Protein AF-A0A2B7VAP7-F1 (afdb_monomer_lite)

pLDDT: mean 80.61, std 21.62, range [30.11, 98.75]

Secondary structure (DSSP, 8-state):
--TT-S--EE-S--HHHHTTHHHHHHHHHHTT-GGGHHHHHHHHHHHHTT-TTT-S-TT--TGGGTPPTT----HHHHHHHHHHHHHHHHHHHHHTT---HHHHHHHHHH-THHHHHHHHTT----HHHHHHHIIIIIHHHTT--S--EEE---HHHHHHHSSEEETTS--TTHHHHHTTTEE--TTS-----S-EEE---SPTT--EEEESSTT--EEEEE-S---EEES--PPPTTS-----B-

Sequence (246 aa):
MSILAASVKTKNLPQQVLRWQSMVESECAAQGVSELVPYVLGIIMVESGGNSETTPDIMQSSESQGWAMNTIKNPKDSVYYGVKHLKGAFDDAKKNGITDLSAIVQSYNFGRAYLRWLASNNKQHSLPVADQYSKTVVAPSLGNKTGAMVKYSHPIAVAYNGGYRYKNGGNFFYAEIVKQYVDFNAGGVPQPEGIGFAKSIYWEGYGINYHDRPHGNYQGNFTTAAEVLYWGAYWGEDNDVWLDLG

Foldseek 3Di:
DDLLPFQKDWDPQDPLLVVCQVLLCVLCVVVVNNSCSQLLSLQLCVQASNPLVVQQLSNQLQVVVVHPGSPDNHVSVSSNSNSVQLVVLVVLCVVLVHPDVLQSSLCSQQPSVSSVVCSVVVHHDDLVSLLVCLQPPQCVVVPNVPQAKDFAQDPQQCLPPNGIHGDRSTDSCRSVSSCVTIPPPRRDDDWDQGKDWDFDPDAQPAFAFEAPDVVHDTDDGDRDGDRAIARGFDQDPPNDGHGYRD

Organism: NCBI:txid155322

InterPro domains:
  IPR023346 Lysozyme-like domain superfamily [SSF53955] (19-139)
  IPR047194 CwlT-like, lysozyme domain [PF13702] (15-181)
  IPR047194 CwlT-like, lysozyme domain [cd16891] (20-183)

Structure (mmCIF, N/CA/C/O backbone):
data_AF-A0A2B7VAP7-F1
#
_entry.id   AF-A0A2B7VAP7-F1
#
loop_
_atom_site.group_PDB
_atom_site.id
_atom_site.type_symbol
_atom_site.label_atom_id
_atom_site.label_alt_id
_atom_site.label_comp_id
_atom_site.label_asym_id
_atom_site.label_entity_id
_atom_site.label_seq_id
_atom_site.pdbx_PDB_ins_code
_atom_site.Cartn_x
_atom_site.Cartn_y
_atom_site.Cartn_z
_atom_site.occupancy
_atom_site.B_iso_or_equiv
_atom_site.auth_seq_id
_atom_site.auth_comp_id
_atom_site.auth_asym_id
_atom_site.auth_atom_id
_atom_site.pdbx_PDB_model_num
ATOM 1 N N . MET A 1 1 ? -16.446 -16.769 15.297 1.00 30.11 1 MET A N 1
ATOM 2 C CA . MET A 1 1 ? -15.659 -15.714 15.970 1.00 30.11 1 MET A CA 1
ATOM 3 C C . MET A 1 1 ? -14.603 -15.243 14.987 1.00 30.11 1 MET A C 1
ATOM 5 O O . MET A 1 1 ? -13.898 -16.084 14.449 1.00 30.11 1 MET A O 1
ATOM 9 N N . SER A 1 2 ? -14.595 -13.953 14.644 1.00 35.06 2 SER A N 1
ATOM 10 C CA . SER A 1 2 ? -13.679 -13.395 13.641 1.00 35.06 2 SER A CA 1
ATOM 11 C C . SER A 1 2 ? -12.291 -13.242 14.265 1.00 35.06 2 SER A C 1
ATOM 13 O O . SER A 1 2 ? -12.152 -12.534 15.258 1.00 35.06 2 SER A O 1
ATOM 15 N N . ILE A 1 3 ? -11.284 -13.913 13.705 1.00 40.97 3 ILE A N 1
ATOM 16 C CA . ILE A 1 3 ? -9.893 -13.944 14.205 1.00 40.97 3 ILE A CA 1
ATOM 17 C C . ILE A 1 3 ? -9.213 -12.558 14.088 1.00 40.97 3 ILE A C 1
ATOM 19 O O . ILE A 1 3 ? -8.162 -12.321 14.663 1.00 40.97 3 ILE A O 1
ATOM 23 N N . LEU A 1 4 ? -9.853 -11.595 13.420 1.00 43.94 4 LEU A N 1
ATOM 24 C CA . LEU A 1 4 ? -9.340 -10.238 13.194 1.00 43.94 4 LEU A CA 1
ATOM 25 C C . LEU A 1 4 ? -9.669 -9.238 14.323 1.00 43.94 4 LEU A C 1
ATOM 27 O O . LEU A 1 4 ? -9.411 -8.050 14.179 1.00 43.94 4 LEU A O 1
ATOM 31 N N . ALA A 1 5 ? -10.270 -9.689 15.430 1.00 39.69 5 ALA A N 1
ATOM 32 C CA . ALA A 1 5 ? -10.777 -8.822 16.501 1.00 39.69 5 ALA A CA 1
ATOM 33 C C . ALA A 1 5 ? -9.756 -8.481 17.599 1.00 39.69 5 ALA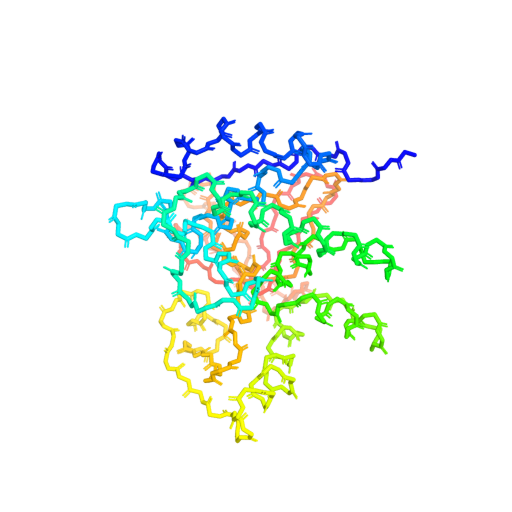 A C 1
ATOM 35 O O . ALA A 1 5 ? -10.130 -7.985 18.661 1.00 39.69 5 ALA A O 1
ATOM 36 N N . ALA A 1 6 ? -8.475 -8.754 17.391 1.00 44.00 6 ALA A N 1
ATOM 37 C CA . ALA A 1 6 ? -7.476 -8.172 18.262 1.00 44.00 6 ALA A CA 1
ATOM 38 C C . ALA A 1 6 ? -7.240 -6.715 17.835 1.00 44.00 6 ALA A C 1
ATOM 40 O O . ALA A 1 6 ? -7.227 -6.378 16.653 1.00 44.00 6 ALA A O 1
ATOM 41 N N . SER A 1 7 ? -7.098 -5.832 18.820 1.00 51.28 7 SER A N 1
ATOM 42 C CA . SER A 1 7 ? -7.019 -4.389 18.600 1.00 51.28 7 SER A CA 1
ATOM 43 C C . SER A 1 7 ? -5.674 -4.015 17.973 1.00 51.28 7 SER A C 1
ATOM 45 O O . SER A 1 7 ? -4.710 -3.739 18.683 1.00 51.28 7 SER A O 1
ATOM 47 N N . VAL A 1 8 ? -5.625 -3.991 16.643 1.00 60.62 8 VAL A N 1
ATOM 48 C CA . VAL A 1 8 ? -4.577 -3.333 15.853 1.00 60.62 8 VAL A CA 1
ATOM 49 C C . VAL A 1 8 ? -4.470 -1.889 16.345 1.00 60.62 8 VAL A C 1
ATOM 51 O O . VAL A 1 8 ? -5.484 -1.206 16.509 1.00 60.62 8 VAL A O 1
ATOM 54 N N . LYS A 1 9 ? -3.253 -1.423 16.630 1.00 77.38 9 LYS A N 1
ATOM 55 C CA . LYS A 1 9 ? -3.000 -0.062 17.126 1.00 77.38 9 LYS A CA 1
ATOM 56 C C . LYS A 1 9 ? -1.999 0.653 16.238 1.00 77.38 9 LYS A C 1
ATOM 58 O O . LYS A 1 9 ? -1.117 0.043 15.640 1.00 77.38 9 LYS A O 1
ATOM 63 N N . THR A 1 10 ? -2.129 1.969 16.168 1.00 81.00 10 THR A N 1
ATOM 64 C CA . THR A 1 10 ? -1.119 2.828 15.552 1.00 81.00 10 THR A CA 1
ATOM 65 C C . THR A 1 10 ? 0.066 3.031 16.498 1.00 81.00 10 THR A C 1
ATOM 67 O O . THR A 1 10 ? -0.111 3.062 17.715 1.00 81.00 10 THR A O 1
ATOM 70 N N . LYS A 1 11 ? 1.258 3.253 15.946 1.00 85.06 11 LYS A N 1
ATOM 71 C CA . LYS A 1 11 ? 2.485 3.634 16.662 1.00 85.06 11 LYS A CA 1
ATOM 72 C C . LYS A 1 11 ? 3.204 4.746 15.896 1.00 85.06 11 LYS A C 1
ATOM 74 O O . LYS A 1 11 ? 3.079 4.827 14.682 1.00 85.06 11 LYS A O 1
ATOM 79 N N . ASN A 1 12 ? 3.955 5.599 16.590 1.00 83.44 12 ASN A N 1
ATOM 80 C CA . ASN A 1 12 ? 4.859 6.590 15.978 1.00 83.44 12 ASN A CA 1
ATOM 81 C C . ASN A 1 12 ? 4.229 7.536 14.926 1.00 83.44 12 ASN A C 1
ATOM 83 O O . ASN A 1 12 ? 4.946 8.079 14.086 1.00 83.44 12 ASN A O 1
ATOM 87 N N . LEU A 1 13 ? 2.907 7.746 14.945 1.00 84.44 13 LEU A N 1
ATOM 88 C CA . LEU A 1 13 ? 2.243 8.680 14.035 1.00 84.44 13 LEU A CA 1
ATOM 89 C C . LEU A 1 13 ? 2.416 10.127 14.522 1.00 84.44 13 LEU A C 1
ATOM 91 O O . LEU A 1 13 ? 2.150 10.406 15.693 1.00 84.44 13 LEU A O 1
ATOM 95 N N . PRO A 1 14 ? 2.814 11.069 13.648 1.00 84.12 14 PRO A N 1
ATOM 96 C CA . PRO A 1 14 ? 2.923 12.473 14.020 1.00 84.12 14 PRO A CA 1
ATOM 97 C C . PRO A 1 14 ? 1.538 13.122 14.154 1.00 84.12 14 PRO A C 1
ATOM 99 O O . PRO A 1 14 ? 0.563 12.697 13.529 1.00 84.12 14 PRO A O 1
ATOM 102 N N . GLN A 1 15 ? 1.460 14.233 14.895 1.00 89.19 15 GLN A N 1
ATOM 103 C CA . GLN A 1 15 ? 0.205 14.974 15.096 1.00 89.19 15 GLN A CA 1
ATOM 104 C C . GLN A 1 15 ? -0.445 15.433 13.778 1.00 89.19 15 GLN A C 1
ATOM 106 O O . GLN A 1 15 ? -1.668 15.523 13.675 1.00 89.19 15 GLN A O 1
ATOM 111 N N . GLN A 1 16 ? 0.372 15.674 12.748 1.00 90.25 16 GLN A N 1
ATOM 112 C CA . GLN A 1 16 ? -0.083 16.026 11.402 1.00 90.25 16 GLN A CA 1
ATOM 113 C C . GLN A 1 16 ? -0.939 14.930 10.742 1.00 90.25 16 GLN A C 1
ATOM 115 O O . GLN A 1 16 ? -1.806 15.251 9.927 1.00 90.25 16 GLN A O 1
ATOM 120 N N . VAL A 1 17 ? -0.746 13.666 11.133 1.00 94.12 17 VAL A N 1
ATOM 121 C CA . VAL A 1 17 ? -1.604 12.540 10.745 1.00 94.12 17 VAL A CA 1
ATOM 122 C C . VAL A 1 17 ? -2.730 12.343 11.756 1.00 94.12 17 VAL A C 1
ATOM 124 O O . VAL A 1 17 ? -3.885 12.223 11.357 1.00 94.12 17 VAL A O 1
ATOM 127 N N . LEU A 1 18 ? -2.427 12.370 13.061 1.00 91.31 18 LEU A N 1
ATOM 128 C CA . LEU A 1 18 ? -3.420 12.107 14.115 1.00 91.31 18 LEU A CA 1
ATOM 129 C C . LEU A 1 18 ? -4.592 13.099 14.111 1.00 91.31 18 LEU A C 1
ATOM 131 O O . LEU A 1 18 ? -5.698 12.734 14.499 1.00 91.31 18 LEU A O 1
ATOM 135 N N . ARG A 1 19 ? -4.412 14.323 13.594 1.00 93.25 19 ARG A N 1
ATOM 136 C CA . ARG A 1 19 ? -5.524 15.275 13.397 1.00 93.25 19 ARG A CA 1
ATOM 137 C C . ARG A 1 19 ? -6.650 14.744 12.496 1.00 93.25 19 ARG A C 1
ATOM 139 O O . ARG A 1 19 ? -7.759 15.263 12.558 1.00 93.25 19 ARG A O 1
ATOM 146 N N . TRP A 1 20 ? -6.380 13.733 11.666 1.00 94.88 20 TRP A N 1
ATOM 147 C CA . TRP A 1 20 ? -7.372 13.092 10.799 1.00 94.88 20 TRP A CA 1
ATOM 148 C C . TRP A 1 20 ? -8.115 11.936 11.478 1.00 94.88 20 TRP A C 1
ATOM 150 O O . TRP A 1 20 ? -9.080 11.437 10.907 1.00 94.88 20 TRP A O 1
ATOM 160 N N . GLN A 1 21 ? -7.713 11.520 12.684 1.00 92.31 21 GLN A N 1
ATOM 161 C CA . GLN A 1 21 ? -8.232 10.319 13.344 1.00 92.31 21 GLN A CA 1
ATOM 162 C C . GLN A 1 21 ? -9.758 10.310 13.465 1.00 92.31 21 GLN A C 1
ATOM 164 O O . GLN A 1 21 ? -10.378 9.368 12.989 1.00 92.31 21 GLN A O 1
ATOM 169 N N . SER A 1 22 ? -10.383 11.366 13.992 1.00 91.12 22 SER A N 1
ATOM 170 C CA . SER A 1 22 ? -11.848 11.399 14.133 1.00 91.12 22 SER A CA 1
ATOM 171 C C . SER A 1 22 ? -12.584 11.326 12.790 1.00 91.12 22 SER A C 1
ATOM 173 O O . SER A 1 22 ? -13.655 10.732 12.696 1.00 91.12 22 SER A O 1
ATOM 175 N N . MET A 1 23 ? -12.010 11.907 11.729 1.00 95.62 23 MET A N 1
ATOM 176 C CA . MET A 1 23 ? -12.577 11.818 10.379 1.00 95.62 23 MET A CA 1
ATOM 177 C C . MET A 1 23 ? -12.471 10.392 9.835 1.00 95.62 23 MET A C 1
ATOM 179 O O . MET A 1 23 ? -13.438 9.878 9.282 1.00 95.62 23 MET A O 1
ATOM 183 N N . VAL A 1 24 ? -11.317 9.752 10.026 1.00 97.38 24 VAL A N 1
ATOM 184 C CA . VAL A 1 24 ? -11.077 8.362 9.626 1.00 97.38 24 VAL A CA 1
ATOM 185 C C . VAL A 1 24 ? -11.982 7.405 10.398 1.00 97.38 24 VAL A C 1
ATOM 187 O O . VAL A 1 24 ? -12.608 6.549 9.786 1.00 97.38 24 VAL A O 1
ATOM 190 N N . GLU A 1 25 ? -12.108 7.562 11.715 1.00 92.50 25 GLU A N 1
ATOM 191 C CA . GLU A 1 25 ? -13.018 6.769 12.551 1.00 92.50 25 GLU A CA 1
ATOM 192 C C . GLU A 1 25 ? -14.463 6.894 12.066 1.00 92.50 25 GLU A C 1
ATOM 194 O O . GLU A 1 25 ? -15.139 5.883 11.872 1.00 92.50 25 GLU A O 1
ATOM 199 N N . SER A 1 26 ? -14.918 8.124 11.808 1.00 90.94 26 SER A N 1
ATOM 200 C CA . SER A 1 26 ? -16.269 8.369 11.309 1.00 90.94 26 SER A CA 1
ATOM 201 C C . SER A 1 26 ? -16.501 7.755 9.928 1.00 90.94 26 SER A C 1
ATOM 203 O O . SER A 1 26 ? -17.573 7.198 9.695 1.00 90.94 26 SER A O 1
ATOM 205 N N . GLU A 1 27 ? -15.538 7.859 9.011 1.00 97.56 27 GLU A N 1
ATOM 206 C CA . GLU A 1 27 ? -15.673 7.329 7.652 1.00 97.56 27 GLU A CA 1
ATOM 207 C C . GLU A 1 27 ? -15.593 5.796 7.628 1.00 97.56 27 GLU A C 1
ATOM 209 O O . GLU A 1 27 ? -16.435 5.139 7.018 1.00 97.56 27 GLU A O 1
ATOM 214 N N . CYS A 1 28 ? -14.642 5.199 8.352 1.00 91.56 28 CYS A N 1
ATOM 215 C CA . CYS A 1 28 ? -14.549 3.748 8.496 1.00 91.56 28 CYS A CA 1
ATOM 216 C C . CYS A 1 28 ? -15.822 3.166 9.122 1.00 91.56 28 CYS A C 1
ATOM 218 O O . CYS A 1 28 ? -16.326 2.154 8.636 1.00 91.56 28 CYS A O 1
ATOM 220 N N . ALA A 1 29 ? -16.386 3.819 10.144 1.00 90.81 29 ALA A N 1
ATOM 221 C CA . ALA A 1 29 ? -17.660 3.410 10.728 1.00 90.81 29 ALA A CA 1
ATOM 222 C C . ALA A 1 29 ? -18.816 3.523 9.720 1.00 90.81 29 ALA A C 1
ATOM 224 O O . ALA A 1 29 ? -19.608 2.589 9.593 1.00 90.81 29 ALA A O 1
ATOM 225 N N . ALA A 1 30 ? -18.887 4.619 8.956 1.00 91.25 30 ALA A N 1
ATOM 226 C CA . ALA A 1 30 ? -19.910 4.817 7.926 1.00 91.25 30 ALA A CA 1
ATOM 227 C C . ALA A 1 30 ? -19.841 3.763 6.806 1.00 91.25 30 ALA A C 1
ATOM 229 O O . ALA A 1 30 ? -20.875 3.351 6.281 1.00 91.25 30 ALA A O 1
ATOM 230 N N . GLN A 1 31 ? -18.639 3.288 6.468 1.00 94.50 31 GLN A N 1
ATOM 231 C CA . GLN A 1 31 ? -18.428 2.228 5.477 1.00 94.50 31 GLN A CA 1
ATOM 232 C C . GLN A 1 31 ? -18.438 0.805 6.068 1.00 94.50 31 GLN A C 1
ATOM 234 O O . GLN A 1 31 ? -18.269 -0.164 5.321 1.00 94.50 31 GLN A O 1
ATOM 239 N N . GLY A 1 32 ? -18.667 0.662 7.380 1.00 85.81 32 GLY A N 1
ATOM 240 C CA . GLY A 1 32 ? -18.785 -0.626 8.068 1.00 85.81 32 GLY A CA 1
ATOM 241 C C . GLY A 1 32 ? -17.466 -1.387 8.226 1.00 85.81 32 GLY A C 1
ATOM 242 O O . GLY A 1 32 ? -17.478 -2.613 8.190 1.00 85.81 32 GLY A O 1
ATOM 243 N N . VAL A 1 33 ? -16.348 -0.667 8.348 1.00 85.88 33 VAL A N 1
ATOM 244 C CA . VAL A 1 33 ? -14.977 -1.202 8.424 1.00 85.88 33 VAL A CA 1
ATOM 245 C C . VAL A 1 33 ? -14.153 -0.517 9.522 1.00 85.88 33 VAL A C 1
ATOM 247 O O . VAL A 1 33 ? -13.000 -0.137 9.315 1.00 85.88 33 VAL A O 1
ATOM 250 N N . SER A 1 34 ? -14.743 -0.301 10.700 1.00 85.31 34 SER A N 1
ATOM 251 C CA . SER A 1 34 ? -14.088 0.367 11.839 1.00 85.31 34 SER A CA 1
ATOM 252 C C . SER A 1 34 ? -12.752 -0.273 12.238 1.00 85.31 34 SER A C 1
ATOM 254 O O . SER A 1 34 ? -11.851 0.415 12.711 1.00 85.31 34 SER A O 1
ATOM 256 N N . GLU A 1 35 ? -12.584 -1.573 12.004 1.00 81.56 35 GLU A N 1
ATOM 257 C CA . GLU A 1 35 ? -11.331 -2.302 12.205 1.00 81.56 35 GLU A CA 1
ATOM 258 C C . GLU A 1 35 ? -10.176 -1.804 11.318 1.00 81.56 35 GLU A C 1
ATOM 260 O O . GLU A 1 35 ? -9.011 -2.038 11.636 1.00 81.56 35 GLU A O 1
ATOM 265 N N . LEU A 1 36 ? -10.469 -1.088 10.224 1.00 87.31 36 LEU A N 1
ATOM 266 C CA . LEU A 1 36 ? -9.458 -0.601 9.286 1.00 87.31 36 LEU A CA 1
ATOM 267 C C . LEU A 1 36 ? -8.830 0.743 9.681 1.00 87.31 36 LEU A C 1
ATOM 269 O O . LEU A 1 36 ? -7.850 1.153 9.057 1.00 87.31 36 LEU A O 1
ATOM 273 N N . VAL A 1 37 ? -9.341 1.419 10.718 1.00 91.12 37 VAL A N 1
ATOM 274 C CA . VAL A 1 37 ? -8.874 2.751 11.157 1.00 91.12 37 VAL A CA 1
ATOM 275 C C . VAL A 1 37 ? -7.346 2.844 11.309 1.00 91.12 37 VAL A C 1
ATOM 277 O O . VAL A 1 37 ? -6.764 3.769 10.734 1.00 91.12 37 VAL A O 1
ATOM 280 N N . PRO A 1 38 ? -6.652 1.911 11.996 1.00 91.81 38 PRO A N 1
ATOM 281 C CA . PRO A 1 38 ? -5.202 2.008 12.153 1.00 91.81 38 PRO A CA 1
ATOM 282 C C . PRO A 1 38 ? -4.458 1.960 10.814 1.00 91.81 38 PRO A C 1
ATOM 284 O O . PRO A 1 38 ? -3.524 2.730 10.599 1.00 91.81 38 PRO A O 1
ATOM 287 N N . TYR A 1 39 ? -4.901 1.105 9.888 1.00 94.38 39 TYR A N 1
ATOM 288 C CA . TYR A 1 39 ? -4.301 0.973 8.560 1.00 94.38 39 TYR A CA 1
ATOM 289 C C . TYR A 1 39 ? -4.521 2.215 7.710 1.00 94.38 39 TYR A 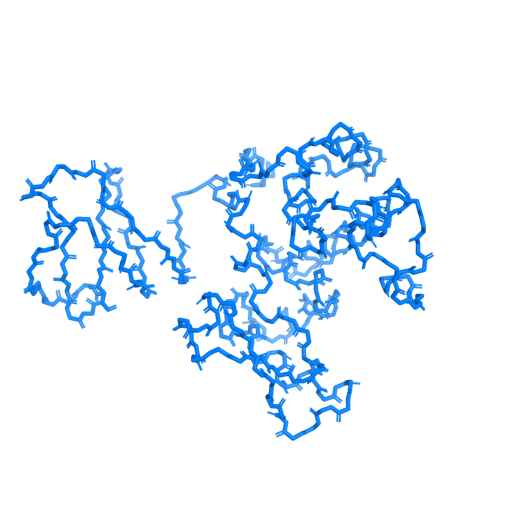C 1
ATOM 291 O O . TYR A 1 39 ? -3.598 2.652 7.034 1.00 94.38 39 TYR A O 1
ATOM 299 N N . VAL A 1 40 ? -5.710 2.816 7.778 1.00 97.00 40 VAL A N 1
ATOM 300 C CA . VAL A 1 40 ? -6.012 4.063 7.067 1.00 97.00 40 VAL A CA 1
ATOM 301 C C . VAL A 1 40 ? -5.097 5.191 7.543 1.00 97.00 40 VAL A C 1
ATOM 303 O O . VAL A 1 40 ? -4.537 5.907 6.717 1.00 97.00 40 VAL A O 1
ATOM 306 N N . LEU A 1 41 ? -4.864 5.315 8.852 1.00 97.06 41 LEU A N 1
ATOM 307 C CA . LEU A 1 41 ? -3.923 6.301 9.393 1.00 97.06 41 LEU A CA 1
ATOM 308 C C . LEU A 1 41 ? -2.471 6.020 8.979 1.00 97.06 41 LEU A C 1
ATOM 310 O O . LEU A 1 41 ? -1.749 6.947 8.607 1.00 97.06 41 LEU A O 1
ATOM 314 N N . GLY A 1 42 ? -2.050 4.752 8.985 1.00 96.75 42 GLY A N 1
ATOM 315 C CA . GLY A 1 42 ? -0.743 4.345 8.463 1.00 96.75 42 GLY A CA 1
ATOM 316 C C . GLY A 1 42 ? -0.572 4.672 6.976 1.00 96.75 42 GLY A C 1
ATOM 317 O O . GLY A 1 42 ? 0.468 5.183 6.573 1.00 96.75 42 GLY A O 1
ATOM 318 N N . ILE A 1 43 ? -1.611 4.456 6.168 1.00 98.38 43 ILE A N 1
ATOM 319 C CA . ILE A 1 43 ? -1.637 4.806 4.742 1.00 98.38 43 ILE A CA 1
ATOM 320 C C . ILE A 1 43 ? -1.548 6.324 4.554 1.00 98.38 43 ILE A C 1
ATOM 322 O O . ILE A 1 43 ? -0.707 6.776 3.788 1.00 98.38 43 ILE A O 1
ATOM 326 N N . ILE A 1 44 ? -2.314 7.133 5.299 1.00 98.50 44 ILE A N 1
ATOM 327 C CA . ILE A 1 44 ? -2.208 8.607 5.249 1.00 98.50 44 ILE A CA 1
ATOM 328 C C . ILE A 1 44 ? -0.768 9.06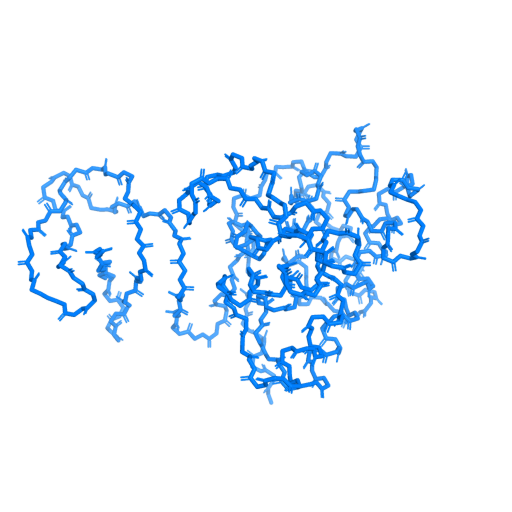7 5.524 1.00 98.50 44 ILE A C 1
ATOM 330 O O . ILE A 1 44 ? -0.257 9.960 4.840 1.00 98.50 44 ILE A O 1
ATOM 334 N N . MET A 1 45 ? -0.105 8.456 6.513 1.00 97.56 45 MET A N 1
ATOM 335 C CA . MET A 1 45 ? 1.291 8.759 6.827 1.00 97.56 45 MET A CA 1
ATOM 336 C C . MET A 1 45 ? 2.217 8.470 5.640 1.00 97.56 45 MET A C 1
ATOM 338 O O . MET A 1 45 ? 3.045 9.311 5.297 1.00 97.56 45 MET A O 1
ATOM 342 N N . VAL A 1 46 ? 2.066 7.310 4.999 1.00 97.44 46 VAL A N 1
ATOM 343 C CA . VAL A 1 46 ? 2.933 6.885 3.890 1.00 97.44 46 VAL A CA 1
ATOM 344 C C . VAL A 1 46 ? 2.649 7.642 2.590 1.00 97.44 46 VAL A C 1
ATOM 346 O O . VAL A 1 46 ? 3.587 7.935 1.853 1.00 97.44 46 VAL A O 1
ATOM 349 N N . GLU A 1 47 ? 1.392 7.990 2.312 1.00 97.88 47 GLU A N 1
ATOM 350 C CA . GLU A 1 47 ? 0.997 8.650 1.061 1.00 97.88 47 GLU A CA 1
ATOM 351 C C . GLU A 1 47 ? 1.323 10.147 1.043 1.00 97.88 47 GLU A C 1
ATOM 353 O O . GLU A 1 47 ? 1.757 10.681 0.024 1.00 97.88 47 GLU A O 1
ATOM 358 N N . SER A 1 48 ? 1.119 10.849 2.162 1.00 97.56 48 SER A N 1
ATOM 359 C CA . SER A 1 48 ? 1.256 12.315 2.196 1.00 97.56 48 SER A CA 1
ATOM 360 C C . SER A 1 48 ? 1.814 12.882 3.502 1.00 97.56 48 SER A C 1
ATOM 362 O O . SER A 1 48 ? 1.935 14.102 3.643 1.00 97.56 48 SER A O 1
ATOM 364 N N . GLY A 1 49 ? 2.078 12.038 4.504 1.00 96.75 49 GLY A N 1
ATOM 365 C CA . GLY A 1 49 ? 2.329 12.491 5.874 1.00 96.75 49 GLY A CA 1
ATOM 366 C C . GLY A 1 49 ? 1.128 13.208 6.508 1.00 96.75 49 GLY A C 1
ATOM 367 O O . GLY A 1 49 ? 1.286 13.923 7.496 1.00 96.75 49 GLY A O 1
ATOM 368 N N . GLY A 1 50 ? -0.070 13.089 5.921 1.00 96.69 50 GLY A N 1
ATOM 369 C CA . GLY A 1 50 ? -1.258 13.848 6.318 1.00 96.69 50 GLY A CA 1
ATOM 370 C C . GLY A 1 50 ? -1.188 15.347 6.001 1.00 96.69 50 GLY A C 1
ATOM 371 O O . GLY A 1 50 ? -1.974 16.126 6.562 1.00 96.69 50 GLY A O 1
ATOM 372 N N . ASN A 1 51 ? -0.263 15.778 5.135 1.00 95.94 51 ASN A N 1
ATOM 373 C CA . ASN A 1 51 ? -0.067 17.184 4.800 1.00 95.94 51 ASN A CA 1
ATOM 374 C C . ASN A 1 51 ? -1.048 17.669 3.720 1.00 95.94 51 ASN A C 1
ATOM 376 O O . ASN A 1 51 ? -0.708 17.786 2.547 1.00 95.94 51 ASN A O 1
ATOM 380 N N . SER A 1 52 ? -2.264 18.018 4.139 1.00 95.00 52 SER A N 1
ATOM 381 C CA . SER A 1 52 ? -3.300 18.556 3.249 1.00 95.00 52 SER A CA 1
ATOM 382 C C . SER A 1 52 ? -2.984 19.921 2.633 1.00 95.00 52 SER A C 1
ATOM 384 O O . SER A 1 52 ? -3.679 20.321 1.707 1.00 95.00 52 SER A O 1
ATOM 386 N N . GLU A 1 53 ? -2.001 20.663 3.153 1.00 94.25 53 GLU A N 1
ATOM 387 C CA . GLU A 1 53 ? -1.636 21.982 2.616 1.00 94.25 53 GLU A CA 1
ATOM 388 C C . GLU A 1 53 ? -0.863 21.842 1.305 1.00 94.25 53 GLU A C 1
ATOM 390 O O . GLU A 1 53 ? -1.067 22.617 0.374 1.00 94.25 53 GLU A O 1
ATOM 395 N N . THR A 1 54 ? -0.009 20.821 1.212 1.00 94.81 54 THR A N 1
ATOM 396 C CA . THR A 1 54 ? 0.737 20.505 -0.011 1.00 94.81 54 THR A CA 1
ATOM 397 C C . THR A 1 54 ? 0.028 19.450 -0.854 1.00 94.81 54 THR A C 1
ATOM 399 O O . THR A 1 54 ? 0.058 19.520 -2.081 1.00 94.81 54 THR A O 1
ATOM 402 N N . THR A 1 55 ? -0.634 18.489 -0.205 1.00 95.81 55 THR A N 1
ATOM 403 C CA . THR A 1 55 ? -1.266 17.328 -0.840 1.00 95.81 55 THR A CA 1
ATOM 404 C C . THR A 1 55 ? -2.670 17.112 -0.264 1.00 95.81 55 THR A C 1
ATOM 406 O O . THR A 1 55 ? -2.850 16.297 0.641 1.00 95.81 55 THR A O 1
ATOM 409 N N . PRO A 1 56 ? -3.696 17.835 -0.760 1.00 96.94 56 PRO A N 1
ATOM 410 C CA . PRO A 1 56 ? -5.070 17.685 -0.273 1.00 96.94 56 PRO A CA 1
ATOM 411 C C . PRO A 1 56 ? -5.643 16.272 -0.450 1.00 96.94 56 PRO A C 1
ATOM 413 O O . PRO A 1 56 ? -6.483 15.848 0.342 1.00 96.94 56 PRO A O 1
ATOM 416 N N . ASP A 1 57 ? -5.176 15.531 -1.459 1.00 98.38 57 ASP A N 1
ATOM 417 C CA . ASP A 1 57 ? -5.428 14.095 -1.598 1.00 98.38 57 ASP A CA 1
ATOM 418 C C . ASP A 1 57 ? -4.524 13.307 -0.631 1.00 98.38 57 ASP A C 1
ATOM 420 O O . ASP A 1 57 ? -3.563 12.652 -1.036 1.00 98.38 57 ASP A O 1
ATOM 424 N N . ILE A 1 58 ? -4.810 13.423 0.668 1.00 98.50 58 ILE A N 1
ATOM 425 C CA . ILE A 1 58 ? -3.970 12.913 1.763 1.00 98.50 58 ILE A CA 1
ATOM 426 C C . ILE A 1 58 ? -3.771 11.386 1.757 1.00 98.50 58 ILE A C 1
ATOM 428 O O . ILE A 1 58 ? -2.815 10.898 2.356 1.00 98.50 58 ILE A O 1
ATOM 432 N N . MET A 1 59 ? -4.648 10.637 1.087 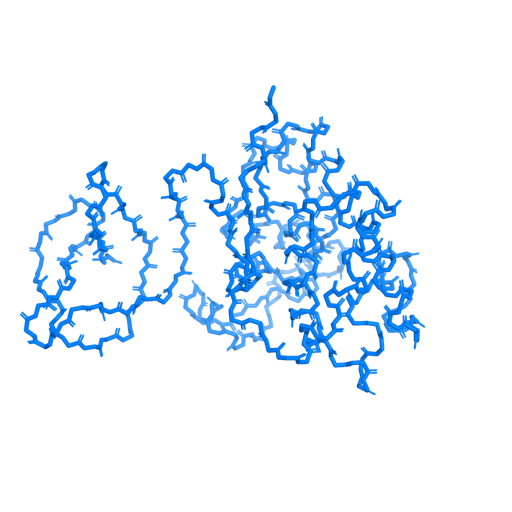1.00 98.56 59 MET A N 1
ATOM 433 C CA . MET A 1 59 ? -4.541 9.188 0.876 1.00 98.56 59 MET A CA 1
ATOM 434 C C . MET A 1 59 ? -4.123 8.803 -0.554 1.00 98.56 59 MET A C 1
ATOM 436 O O . MET A 1 59 ? -4.196 7.621 -0.893 1.00 98.56 59 MET A O 1
ATOM 440 N N . GLN A 1 60 ? -3.766 9.775 -1.408 1.00 98.19 60 GLN A N 1
ATOM 441 C CA . GLN A 1 60 ? -3.475 9.577 -2.842 1.00 98.19 60 GLN A CA 1
ATOM 442 C C . GLN A 1 60 ? -4.505 8.679 -3.549 1.00 98.19 60 GLN A C 1
ATOM 444 O O . GLN A 1 60 ? -4.201 7.807 -4.359 1.00 98.19 60 GLN A O 1
ATOM 449 N N . SER A 1 61 ? -5.775 8.888 -3.218 1.00 97.94 61 SER A N 1
ATOM 450 C CA . SER A 1 61 ? -6.870 8.002 -3.608 1.00 97.94 61 SER A CA 1
ATOM 451 C C . SER A 1 61 ? -7.437 8.309 -4.999 1.00 97.94 61 SER A C 1
ATOM 453 O O . SER A 1 61 ? -8.244 7.527 -5.504 1.00 97.94 61 SER A O 1
ATOM 455 N N . SER A 1 62 ? -7.010 9.392 -5.662 1.00 98.12 62 SER A N 1
ATOM 456 C CA . SER A 1 62 ? -7.503 9.770 -6.999 1.00 98.12 62 SER A CA 1
ATOM 457 C C . SER A 1 62 ? -7.321 8.654 -8.038 1.00 98.12 62 SER A C 1
ATOM 459 O O . SER A 1 62 ? -8.260 8.309 -8.758 1.00 98.12 62 SER A O 1
ATOM 461 N N . GLU A 1 63 ? -6.138 8.037 -8.086 1.00 95.50 63 GLU A N 1
ATOM 462 C CA . GLU A 1 63 ? -5.817 6.992 -9.071 1.00 95.50 63 GLU A CA 1
ATOM 463 C C . GLU A 1 63 ? -6.661 5.727 -8.862 1.00 95.50 63 GLU A C 1
ATOM 465 O O . GLU A 1 63 ? -7.010 5.043 -9.825 1.00 95.50 63 GLU A O 1
ATOM 470 N N . SER A 1 64 ? -7.106 5.466 -7.626 1.00 94.94 64 SER A N 1
ATOM 471 C CA . SER A 1 64 ? -8.019 4.355 -7.324 1.00 94.94 64 SER A CA 1
ATOM 472 C C . SER A 1 64 ? -9.392 4.493 -7.997 1.00 94.94 64 SER A C 1
ATOM 474 O O . SER A 1 64 ? -10.100 3.497 -8.157 1.00 94.94 64 SER A O 1
ATOM 476 N N . GLN A 1 65 ? -9.766 5.714 -8.398 1.00 96.00 65 GLN A N 1
ATOM 477 C CA . GLN A 1 65 ? -10.989 6.018 -9.147 1.00 96.00 65 GLN A CA 1
ATOM 478 C C . GLN A 1 65 ? -10.740 6.124 -10.662 1.00 96.00 65 GLN A C 1
ATOM 480 O O . GLN A 1 65 ? -11.657 6.442 -11.418 1.00 96.00 65 GLN A O 1
ATOM 485 N N . GLY A 1 66 ? -9.510 5.868 -11.120 1.00 94.00 66 GLY A N 1
ATOM 486 C CA . GLY A 1 66 ? -9.098 6.074 -12.509 1.00 94.00 66 GLY A CA 1
ATOM 487 C C . GLY A 1 66 ? -8.890 7.546 -12.872 1.00 94.00 66 GLY A C 1
ATOM 488 O O . GLY A 1 66 ? -8.859 7.886 -14.054 1.00 94.00 66 GLY A O 1
ATOM 489 N N . TRP A 1 67 ? -8.777 8.432 -11.880 1.00 97.38 67 TRP A N 1
ATOM 490 C CA . TRP A 1 67 ? -8.489 9.846 -12.107 1.00 97.38 67 TRP A CA 1
ATOM 491 C C . TRP A 1 67 ? -6.988 10.107 -12.122 1.00 97.38 67 TRP A C 1
ATOM 493 O O . TRP A 1 67 ? -6.194 9.312 -11.622 1.00 97.38 67 TRP A O 1
ATOM 503 N N . ALA A 1 68 ? -6.597 11.256 -12.671 1.00 96.88 68 ALA A N 1
ATOM 504 C CA . ALA A 1 68 ? -5.215 11.701 -12.592 1.00 96.88 68 ALA A CA 1
ATOM 505 C C . ALA A 1 68 ? -4.795 11.900 -11.124 1.00 96.88 68 ALA A C 1
ATOM 507 O O . ALA A 1 68 ? -5.604 12.291 -10.276 1.00 96.88 68 ALA A O 1
ATOM 508 N N . MET A 1 69 ? -3.517 11.669 -10.836 1.00 95.12 69 MET A N 1
ATOM 509 C CA . MET A 1 69 ? -2.925 11.912 -9.520 1.00 95.12 69 MET A CA 1
ATOM 510 C C . MET A 1 69 ? -3.269 13.319 -9.002 1.00 95.12 69 MET A C 1
ATOM 512 O O . MET A 1 69 ? -3.244 14.293 -9.758 1.00 95.12 69 MET A O 1
ATOM 516 N N . ASN A 1 70 ? -3.584 13.431 -7.707 1.00 96.31 70 ASN A N 1
ATOM 517 C CA . ASN A 1 70 ? -3.968 14.684 -7.045 1.00 96.31 70 ASN A CA 1
ATOM 518 C C . ASN A 1 70 ? -5.215 15.380 -7.623 1.00 96.31 70 ASN A C 1
ATOM 520 O O . ASN A 1 70 ? -5.357 16.596 -7.470 1.00 96.31 70 ASN A O 1
ATOM 524 N N . THR A 1 71 ? -6.128 14.658 -8.280 1.00 97.94 71 THR A N 1
ATOM 525 C CA . THR A 1 71 ? -7.411 15.228 -8.734 1.00 97.94 71 THR A CA 1
ATOM 526 C C . THR A 1 71 ? -8.282 15.648 -7.550 1.00 97.94 71 THR A C 1
ATOM 528 O O . THR A 1 71 ? -8.862 16.733 -7.571 1.00 97.94 71 THR A O 1
ATOM 531 N N . ILE A 1 72 ? -8.342 14.830 -6.498 1.00 98.12 72 ILE A N 1
ATOM 532 C CA . ILE A 1 72 ? -9.091 15.136 -5.276 1.00 98.12 72 ILE A CA 1
ATOM 533 C C . ILE A 1 72 ? -8.460 16.340 -4.564 1.00 98.12 72 ILE A C 1
ATOM 535 O O . ILE A 1 72 ? -7.267 16.355 -4.267 1.00 98.12 72 ILE A O 1
ATOM 539 N N . LYS A 1 73 ? -9.273 17.368 -4.288 1.00 97.69 73 LYS A N 1
ATOM 540 C CA . LYS A 1 73 ? -8.835 18.613 -3.623 1.00 97.69 73 LYS A CA 1
ATOM 541 C C . LYS A 1 73 ? -9.356 18.773 -2.198 1.00 97.69 73 LYS A C 1
ATOM 543 O O . LYS A 1 73 ? -8.986 19.725 -1.520 1.00 97.69 73 LYS A O 1
ATOM 548 N N . ASN A 1 74 ? -10.203 17.855 -1.748 1.00 97.69 74 ASN A N 1
ATOM 549 C CA . ASN A 1 74 ? -10.775 17.864 -0.413 1.00 97.69 74 ASN A CA 1
ATOM 550 C C . ASN A 1 74 ? -10.275 16.633 0.362 1.00 97.69 74 ASN A C 1
ATOM 552 O O . ASN A 1 74 ? -10.547 15.509 -0.067 1.00 97.69 74 ASN A O 1
ATOM 556 N N . PRO A 1 75 ? -9.604 16.813 1.513 1.00 97.94 75 PRO A N 1
ATOM 557 C CA . PRO A 1 75 ? -9.157 15.702 2.349 1.00 97.94 75 PRO A CA 1
ATOM 558 C C . PRO A 1 75 ? -10.283 14.747 2.758 1.00 97.94 75 PRO A C 1
ATOM 560 O O . PRO A 1 75 ? -10.054 13.546 2.838 1.00 97.94 75 PRO A O 1
ATOM 563 N N . LYS A 1 76 ? -11.513 15.243 2.945 1.00 97.81 76 LYS A N 1
ATOM 564 C CA . LYS A 1 76 ? -12.666 14.386 3.254 1.00 97.81 76 LYS A CA 1
ATOM 565 C C . LYS A 1 76 ? -12.974 13.411 2.116 1.00 97.81 76 LYS A C 1
ATOM 567 O O . LYS A 1 76 ? -13.193 12.231 2.372 1.00 97.81 76 LYS A O 1
ATOM 572 N N . ASP A 1 77 ? -12.943 13.884 0.873 1.00 98.50 77 ASP A N 1
ATOM 573 C CA . ASP A 1 77 ? -13.159 13.028 -0.298 1.00 98.50 77 ASP A CA 1
ATOM 574 C C . ASP A 1 77 ? -11.999 12.035 -0.460 1.00 98.50 77 ASP A C 1
ATOM 576 O O . ASP A 1 77 ? -12.214 10.881 -0.821 1.00 98.50 77 ASP A O 1
ATOM 580 N N . SER A 1 78 ? -10.777 12.463 -0.125 1.00 98.75 78 SER A N 1
ATOM 581 C CA . SER A 1 78 ? -9.593 11.600 -0.128 1.00 98.75 78 SER A CA 1
ATOM 582 C C . SER A 1 78 ? -9.728 10.443 0.867 1.00 98.75 78 SER A C 1
ATOM 584 O O . SER A 1 78 ? -9.496 9.289 0.511 1.00 98.75 78 SER A O 1
ATOM 586 N N . VAL A 1 79 ? -10.190 10.729 2.091 1.00 98.62 79 VAL A N 1
ATOM 587 C CA . VAL A 1 79 ? -10.482 9.700 3.101 1.00 98.62 79 VAL A CA 1
ATOM 588 C C . VAL A 1 79 ? -11.625 8.794 2.638 1.00 98.62 79 VAL A C 1
ATOM 590 O O . VAL A 1 79 ? -11.485 7.576 2.697 1.00 98.62 79 VAL A O 1
ATOM 593 N N . TYR A 1 80 ? -12.715 9.347 2.097 1.00 98.62 80 TYR A N 1
ATOM 594 C CA . TYR A 1 80 ? -13.841 8.558 1.582 1.00 98.62 80 TYR A CA 1
ATOM 595 C C . TYR A 1 80 ? -13.406 7.539 0.516 1.00 98.62 80 TYR A C 1
ATOM 597 O O . TYR A 1 80 ? -13.692 6.340 0.635 1.00 98.62 80 TYR A O 1
ATOM 605 N N . TYR A 1 81 ? -12.691 7.990 -0.521 1.00 98.69 81 TYR A N 1
ATOM 606 C CA . TYR A 1 81 ? -12.244 7.115 -1.606 1.00 98.69 81 TYR A CA 1
ATOM 607 C C . TYR A 1 81 ? -11.116 6.176 -1.174 1.00 98.69 81 TYR A C 1
ATOM 609 O O . TYR A 1 81 ? -11.105 5.020 -1.604 1.00 98.69 81 TYR A O 1
ATOM 617 N N . GLY A 1 82 ? -10.217 6.621 -0.294 1.00 98.62 82 GLY A N 1
ATOM 618 C CA . GLY A 1 82 ? -9.167 5.781 0.277 1.00 98.62 82 GLY A CA 1
ATOM 619 C C . GLY A 1 82 ? -9.731 4.635 1.120 1.00 98.62 82 GLY A C 1
ATOM 620 O O . GLY A 1 82 ? -9.395 3.473 0.883 1.00 98.62 82 GLY A O 1
ATOM 621 N N . VAL A 1 83 ? -10.671 4.918 2.030 1.00 98.38 83 VAL A N 1
ATOM 622 C CA . VAL A 1 83 ? -11.375 3.888 2.818 1.00 98.38 83 VAL A CA 1
ATOM 623 C C . VAL A 1 83 ? -12.131 2.932 1.895 1.00 98.38 83 VAL A C 1
ATOM 625 O O . VAL A 1 83 ? -12.004 1.715 2.039 1.00 98.38 83 VAL A O 1
ATOM 628 N N . LYS A 1 84 ? -12.834 3.451 0.881 1.00 97.88 84 LYS A N 1
ATOM 629 C CA . LYS A 1 84 ? -13.550 2.628 -0.105 1.00 97.88 84 LYS A CA 1
ATOM 630 C C . LYS A 1 84 ? -12.610 1.696 -0.872 1.00 97.88 84 LYS A C 1
ATOM 632 O O . LYS A 1 84 ? -12.957 0.538 -1.124 1.00 97.88 84 LYS A O 1
ATOM 637 N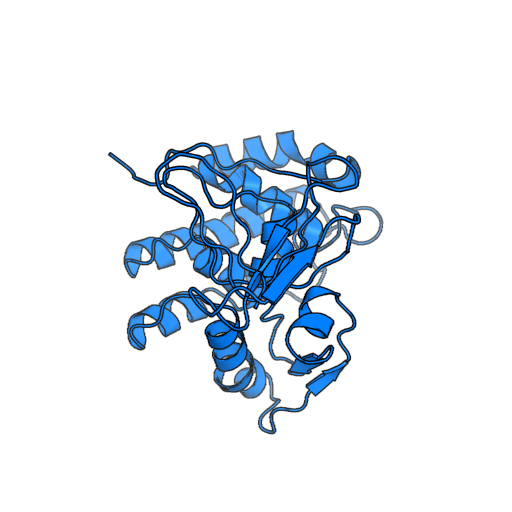 N . HIS A 1 85 ? -11.430 2.181 -1.256 1.00 98.12 85 HIS A N 1
ATOM 638 C CA . HIS A 1 85 ? -10.433 1.376 -1.954 1.00 98.12 85 HIS A CA 1
ATOM 639 C C . HIS A 1 85 ? -9.878 0.263 -1.058 1.00 98.12 85 HIS A C 1
ATOM 641 O O . HIS A 1 85 ? -9.887 -0.903 -1.464 1.00 98.12 85 HIS A O 1
ATOM 647 N N . LEU A 1 86 ? -9.477 0.599 0.174 1.00 96.31 86 LEU A N 1
ATOM 648 C CA . LEU A 1 86 ? -8.950 -0.365 1.141 1.00 96.31 86 LEU A CA 1
ATOM 649 C C . LEU A 1 86 ? -10.002 -1.409 1.543 1.00 96.31 86 LEU A C 1
ATOM 651 O O . LEU A 1 86 ? -9.701 -2.599 1.591 1.00 96.31 86 LEU A O 1
ATOM 655 N N . LYS A 1 87 ? -11.258 -0.996 1.742 1.00 93.12 87 LYS A N 1
ATOM 656 C CA . LYS A 1 87 ? -12.385 -1.913 1.945 1.00 93.12 87 LYS A CA 1
ATOM 657 C C . LYS A 1 87 ? -12.532 -2.883 0.772 1.00 93.12 87 LYS A C 1
ATOM 659 O O . LYS A 1 87 ? -12.714 -4.076 0.982 1.00 93.12 87 LYS A O 1
ATOM 664 N N . GLY A 1 88 ? -12.414 -2.398 -0.465 1.00 92.19 88 GLY A N 1
ATOM 665 C CA . GLY A 1 88 ? -12.447 -3.256 -1.650 1.00 92.19 88 GLY A CA 1
ATOM 666 C C . GLY A 1 88 ? -11.324 -4.298 -1.670 1.00 92.19 88 GLY A C 1
ATOM 667 O O . GLY A 1 88 ? -11.560 -5.440 -2.062 1.00 92.19 88 GLY A O 1
ATOM 668 N N . ALA A 1 89 ? -10.120 -3.930 -1.226 1.00 94.25 89 ALA A N 1
ATOM 669 C CA . ALA A 1 89 ? -9.022 -4.875 -1.028 1.00 94.25 89 ALA A CA 1
ATOM 670 C C . ALA A 1 89 ? -9.336 -5.899 0.074 1.00 94.25 89 ALA A C 1
ATOM 672 O O . ALA A 1 89 ? -9.128 -7.094 -0.115 1.00 94.25 89 ALA A O 1
ATOM 673 N N . PHE A 1 90 ? -9.892 -5.457 1.198 1.00 87.62 90 PHE A N 1
ATOM 674 C CA . PHE A 1 90 ? -10.287 -6.341 2.292 1.00 87.62 90 PHE A CA 1
ATOM 675 C C . PHE A 1 90 ? -11.360 -7.361 1.862 1.00 87.62 90 PHE A C 1
ATOM 677 O O . PHE A 1 90 ? -11.229 -8.559 2.122 1.00 87.62 90 PHE A O 1
ATOM 684 N N . ASP A 1 91 ? -12.376 -6.909 1.123 1.00 85.94 91 ASP A N 1
ATOM 685 C CA . ASP A 1 91 ? -13.429 -7.759 0.558 1.00 85.94 91 ASP A CA 1
ATOM 686 C C . ASP A 1 91 ? -12.848 -8.799 -0.426 1.00 85.94 91 ASP A C 1
ATOM 688 O O . ASP A 1 91 ? -13.218 -9.979 -0.390 1.00 85.94 91 ASP A O 1
ATOM 692 N N . ASP A 1 92 ? -11.893 -8.394 -1.273 1.00 88.69 92 ASP A N 1
ATOM 693 C CA . ASP A 1 92 ? -11.196 -9.308 -2.183 1.00 88.69 92 ASP A CA 1
ATOM 694 C C . ASP A 1 92 ? -10.336 -10.324 -1.425 1.00 88.69 92 ASP A C 1
ATOM 696 O O . ASP A 1 92 ? -10.330 -11.501 -1.783 1.00 88.69 92 ASP A O 1
ATOM 700 N N . ALA A 1 93 ? -9.627 -9.909 -0.376 1.00 86.88 93 ALA A N 1
ATOM 701 C CA . ALA A 1 93 ? -8.818 -10.809 0.437 1.00 86.88 93 ALA A CA 1
ATOM 702 C C . ALA A 1 93 ? -9.691 -11.885 1.091 1.00 86.88 93 ALA A C 1
ATOM 704 O O . ALA A 1 93 ? -9.422 -13.075 0.922 1.00 86.88 93 ALA A O 1
ATOM 705 N N . LYS A 1 94 ? -10.819 -11.489 1.698 1.00 82.44 94 LYS A N 1
ATOM 706 C CA . LYS A 1 94 ? -11.805 -12.418 2.269 1.00 82.44 94 LYS A CA 1
ATOM 707 C C . LYS A 1 94 ? -12.332 -13.409 1.232 1.00 82.44 94 LYS A C 1
ATOM 709 O O . LYS A 1 94 ? -12.397 -14.606 1.503 1.00 82.44 94 LYS A O 1
ATOM 714 N N . LYS A 1 95 ? -12.679 -12.931 0.031 1.00 87.62 95 LYS A N 1
ATOM 715 C CA . LYS A 1 95 ? -13.152 -13.785 -1.071 1.00 87.62 95 LYS A CA 1
ATOM 716 C C . LYS A 1 95 ? -12.101 -14.804 -1.522 1.00 87.62 95 LYS A C 1
ATOM 718 O O . LYS A 1 95 ? -12.465 -15.895 -1.948 1.00 87.62 95 LYS A O 1
ATOM 723 N N . ASN A 1 96 ? -10.824 -14.444 -1.443 1.00 82.06 96 ASN A N 1
ATOM 724 C CA . ASN A 1 96 ? -9.704 -15.281 -1.862 1.00 82.06 96 ASN A CA 1
ATOM 725 C C . ASN A 1 96 ? -9.062 -16.076 -0.706 1.00 82.06 96 ASN A C 1
ATOM 727 O O . ASN A 1 96 ? -8.028 -16.704 -0.915 1.00 82.06 96 ASN A O 1
ATOM 731 N N . GLY A 1 97 ? -9.641 -16.054 0.501 1.00 81.00 97 GLY A N 1
ATOM 732 C CA . GLY A 1 97 ? -9.100 -16.765 1.666 1.00 81.00 97 GLY A CA 1
ATOM 733 C C . GLY A 1 97 ? -7.785 -16.190 2.207 1.00 81.00 97 GLY A C 1
ATOM 734 O O . GLY A 1 97 ? -7.052 -16.891 2.896 1.00 81.00 97 GLY A O 1
ATOM 735 N N . ILE A 1 98 ? -7.471 -14.929 1.898 1.00 80.88 98 ILE A N 1
ATOM 736 C CA . ILE A 1 98 ? -6.274 -14.235 2.378 1.00 80.88 98 ILE A CA 1
ATOM 737 C C . ILE A 1 98 ? -6.614 -13.526 3.688 1.00 80.88 98 ILE A C 1
ATOM 739 O O . ILE A 1 98 ? -7.472 -12.646 3.721 1.00 80.88 98 ILE A O 1
ATOM 743 N N . THR A 1 99 ? -5.918 -13.894 4.760 1.00 78.62 99 THR A N 1
ATOM 744 C CA . THR A 1 99 ? -6.030 -13.255 6.083 1.00 78.62 99 THR A CA 1
ATOM 745 C C . THR A 1 99 ? -4.835 -12.367 6.417 1.00 78.62 99 THR A C 1
ATOM 747 O O . THR A 1 99 ? -4.844 -11.689 7.440 1.00 78.62 99 THR A O 1
ATOM 750 N N . ASP A 1 100 ? -3.805 -12.365 5.569 1.00 81.06 100 ASP A N 1
ATOM 751 C CA . ASP A 1 100 ? -2.610 -11.552 5.754 1.00 81.06 100 ASP A CA 1
ATOM 752 C C . ASP A 1 100 ? -2.911 -10.071 5.486 1.00 81.06 100 ASP A C 1
ATOM 754 O O . ASP A 1 100 ? -3.113 -9.630 4.351 1.00 81.06 100 ASP A O 1
ATOM 758 N N . LEU A 1 101 ? -2.914 -9.292 6.562 1.00 84.44 101 LEU A N 1
ATOM 759 C CA . LEU A 1 101 ? -3.156 -7.854 6.546 1.00 84.44 101 LEU A CA 1
ATOM 760 C C . LEU A 1 101 ? -2.084 -7.093 5.751 1.00 84.44 101 LEU A C 1
ATOM 762 O O . LEU A 1 101 ? -2.389 -6.072 5.132 1.00 84.44 101 LEU A O 1
ATOM 766 N N . SER A 1 102 ? -0.851 -7.601 5.697 1.00 89.06 102 SER A N 1
ATOM 767 C CA . SER A 1 102 ? 0.231 -7.016 4.897 1.00 89.06 102 SER A CA 1
ATOM 768 C C . SER A 1 102 ? -0.085 -7.108 3.407 1.00 89.06 102 SER A C 1
ATOM 770 O O . SER A 1 102 ? 0.108 -6.136 2.680 1.00 89.06 102 SER A O 1
ATOM 772 N N . ALA A 1 103 ? -0.663 -8.227 2.956 1.00 89.88 103 ALA A N 1
ATOM 773 C CA . ALA A 1 103 ? -1.122 -8.386 1.577 1.00 89.88 103 ALA A CA 1
ATOM 774 C C . ALA A 1 103 ? -2.212 -7.363 1.217 1.00 89.88 103 ALA A C 1
ATOM 776 O O . ALA A 1 103 ? -2.182 -6.773 0.132 1.00 89.88 103 ALA A O 1
ATOM 777 N N . ILE A 1 104 ? -3.156 -7.132 2.137 1.00 90.88 104 ILE A N 1
ATOM 778 C CA . ILE A 1 104 ? -4.254 -6.169 1.969 1.00 90.88 104 ILE A CA 1
ATOM 779 C C . ILE A 1 104 ? -3.691 -4.753 1.840 1.00 90.88 104 ILE A C 1
ATOM 781 O O . ILE A 1 104 ? -4.004 -4.058 0.873 1.00 90.88 104 ILE A O 1
ATOM 785 N N . VAL A 1 105 ? -2.798 -4.351 2.746 1.00 95.62 105 VAL A N 1
ATOM 786 C CA . VAL A 1 105 ? -2.151 -3.032 2.708 1.00 95.62 105 VAL A CA 1
ATOM 787 C C . VAL A 1 105 ? -1.277 -2.868 1.465 1.00 95.62 105 VAL A C 1
ATOM 789 O O . VAL A 1 105 ? -1.375 -1.853 0.782 1.00 95.62 105 VAL A O 1
ATOM 792 N N . GLN A 1 106 ? -0.480 -3.874 1.096 1.00 98.06 106 GLN A N 1
ATOM 793 C CA . GLN A 1 106 ? 0.338 -3.828 -0.118 1.00 98.06 106 GLN A CA 1
ATOM 794 C C . GLN A 1 106 ? -0.520 -3.648 -1.380 1.00 98.06 106 GLN A C 1
ATOM 796 O O . GLN A 1 106 ? -0.112 -2.968 -2.325 1.00 98.06 106 GLN A O 1
ATOM 801 N N . SER A 1 107 ? -1.725 -4.224 -1.399 1.00 97.56 107 SER A N 1
ATOM 802 C CA . SER A 1 107 ? -2.654 -4.080 -2.521 1.00 97.56 107 SER A CA 1
ATOM 803 C C . SER A 1 107 ? -3.243 -2.673 -2.663 1.00 97.56 107 SER A C 1
ATOM 805 O O . SER A 1 107 ? -3.714 -2.347 -3.747 1.00 97.56 107 SER A O 1
ATOM 807 N N . TYR A 1 108 ? -3.164 -1.820 -1.634 1.00 98.12 108 TYR A N 1
ATOM 808 C CA . TYR A 1 108 ? -3.496 -0.398 -1.771 1.00 98.12 108 TYR A CA 1
ATOM 809 C C . TYR A 1 108 ? -2.539 0.285 -2.762 1.00 98.12 108 TYR A C 1
ATOM 811 O O . TYR A 1 108 ? -2.969 1.020 -3.643 1.00 98.12 108 TYR A O 1
ATOM 819 N N . ASN A 1 109 ? -1.241 -0.036 -2.686 1.00 98.19 109 ASN A N 1
ATOM 820 C CA . ASN A 1 109 ? -0.226 0.509 -3.587 1.00 98.19 109 ASN A CA 1
ATOM 821 C C . ASN A 1 109 ? -0.161 -0.204 -4.949 1.00 98.19 109 ASN A C 1
ATOM 823 O O . ASN A 1 109 ? 0.008 0.432 -5.985 1.00 98.19 109 ASN A O 1
ATOM 827 N N . PHE A 1 110 ? -0.266 -1.533 -4.962 1.00 97.94 110 PHE A N 1
ATOM 828 C CA . PHE A 1 110 ? -0.198 -2.324 -6.198 1.00 97.94 110 PHE A CA 1
ATOM 829 C C . PHE A 1 110 ? -1.517 -2.418 -6.965 1.00 97.94 110 PHE A C 1
ATOM 831 O O . PHE A 1 110 ? -1.547 -2.916 -8.093 1.00 97.94 110 PHE A O 1
ATOM 838 N N . GLY A 1 111 ? -2.609 -1.994 -6.343 1.00 97.12 111 GLY A N 1
ATOM 839 C CA . GLY A 1 111 ? -3.953 -2.310 -6.778 1.00 97.12 111 GLY A CA 1
ATOM 840 C C . GLY A 1 111 ? -4.402 -3.713 -6.354 1.00 97.12 111 GLY A C 1
ATOM 841 O O . GLY A 1 111 ? -3.630 -4.662 -6.173 1.00 97.12 111 GLY A O 1
ATOM 842 N N . ARG A 1 112 ? -5.726 -3.856 -6.267 1.00 95.75 112 ARG A N 1
ATOM 843 C CA . ARG A 1 112 ? -6.440 -5.049 -5.782 1.00 95.75 112 ARG A CA 1
ATOM 844 C C . ARG A 1 112 ? -6.148 -6.340 -6.558 1.00 95.75 112 ARG A C 1
ATOM 846 O O . ARG A 1 112 ? -6.333 -7.436 -6.033 1.00 95.75 112 ARG A O 1
ATOM 853 N N . ALA A 1 113 ? -5.654 -6.239 -7.795 1.00 97.00 113 ALA A N 1
ATOM 854 C CA . ALA A 1 113 ? -5.261 -7.398 -8.600 1.00 97.00 113 ALA A CA 1
ATOM 855 C C . ALA A 1 113 ? -4.162 -8.245 -7.933 1.00 97.00 113 ALA A C 1
ATOM 857 O O . ALA A 1 113 ? -4.117 -9.456 -8.155 1.00 97.00 113 ALA A O 1
ATOM 858 N N . TYR A 1 114 ? -3.342 -7.639 -7.066 1.00 98.44 114 TYR A N 1
ATOM 859 C CA . TYR A 1 114 ? -2.307 -8.343 -6.314 1.00 98.44 114 TYR A CA 1
ATOM 860 C C . TYR A 1 114 ? -2.872 -9.478 -5.450 1.00 98.44 114 TYR A C 1
ATOM 862 O O . TYR A 1 114 ? -2.330 -10.579 -5.456 1.00 98.44 114 TYR A O 1
ATOM 870 N N . LEU A 1 115 ? -4.013 -9.261 -4.787 1.00 97.25 115 LEU A N 1
ATOM 871 C CA . LEU A 1 115 ? -4.654 -10.275 -3.939 1.00 97.25 115 LEU A CA 1
ATOM 872 C C . LEU A 1 115 ? -5.102 -11.493 -4.750 1.00 97.25 115 LEU A C 1
ATOM 874 O O . LEU A 1 115 ? -4.879 -12.637 -4.359 1.00 97.25 115 LEU A O 1
ATOM 878 N N . ARG A 1 116 ? -5.678 -11.257 -5.933 1.00 95.88 116 ARG A N 1
ATOM 879 C CA . ARG A 1 116 ? -6.042 -12.339 -6.857 1.00 95.88 116 ARG A CA 1
ATOM 880 C C . ARG A 1 116 ? -4.807 -13.074 -7.367 1.00 95.88 116 ARG A C 1
ATOM 882 O O . ARG A 1 116 ? -4.847 -14.294 -7.513 1.00 95.88 116 ARG A O 1
ATOM 889 N N . TRP A 1 117 ? -3.730 -12.346 -7.659 1.00 98.00 117 TRP A N 1
ATOM 890 C CA . TRP A 1 117 ? -2.477 -12.940 -8.109 1.00 98.00 117 TRP A CA 1
ATOM 891 C C . TRP A 1 117 ? -1.857 -13.831 -7.030 1.00 98.00 117 TRP A C 1
ATOM 893 O O . TRP A 1 117 ? -1.479 -14.954 -7.348 1.00 98.00 117 TRP A O 1
ATOM 903 N N . LEU A 1 118 ? -1.831 -13.392 -5.767 1.00 96.12 118 LEU A N 1
ATOM 904 C CA . LEU A 1 118 ? -1.378 -14.211 -4.639 1.00 96.12 118 LEU A CA 1
ATOM 905 C C . LEU A 1 118 ? -2.159 -15.527 -4.561 1.00 96.12 118 LEU A C 1
ATOM 907 O O . LEU A 1 118 ? -1.562 -16.602 -4.616 1.00 96.12 118 LEU A O 1
ATOM 911 N N . ALA A 1 119 ? -3.491 -15.440 -4.545 1.00 92.75 119 ALA A N 1
ATOM 912 C CA . ALA A 1 119 ? -4.363 -16.608 -4.458 1.00 92.75 119 ALA A CA 1
ATOM 913 C C . ALA A 1 119 ? -4.205 -17.563 -5.651 1.00 92.75 119 ALA A C 1
ATOM 915 O O . ALA A 1 119 ? -4.070 -18.767 -5.469 1.00 92.75 119 ALA A O 1
ATOM 916 N N . SER A 1 120 ? -4.142 -17.032 -6.875 1.00 96.31 120 SER A N 1
ATOM 917 C CA . SER A 1 120 ? -4.017 -17.852 -8.094 1.00 96.31 120 SER A CA 1
ATOM 918 C C . SER A 1 120 ? -2.657 -18.544 -8.219 1.00 96.31 120 SER A C 1
ATOM 920 O O . SER A 1 120 ? -2.516 -19.474 -9.007 1.00 96.31 120 SER A O 1
ATOM 922 N N . ASN A 1 121 ? -1.651 -18.080 -7.474 1.00 94.31 121 ASN A N 1
ATOM 923 C CA . ASN A 1 121 ? -0.298 -18.629 -7.488 1.00 94.31 121 ASN A CA 1
ATOM 924 C C . ASN A 1 121 ? 0.063 -19.355 -6.181 1.00 94.31 121 ASN A C 1
ATOM 926 O O . ASN A 1 121 ? 1.234 -19.687 -5.997 1.00 94.31 121 ASN A O 1
ATOM 930 N N . ASN A 1 122 ? -0.900 -19.582 -5.275 1.00 91.44 122 ASN A N 1
ATOM 931 C CA . ASN A 1 122 ? -0.669 -20.130 -3.932 1.00 91.44 122 ASN A CA 1
ATOM 932 C C . ASN A 1 122 ? 0.488 -19.431 -3.190 1.00 91.44 122 ASN A C 1
ATOM 934 O O . ASN A 1 122 ? 1.357 -20.079 -2.607 1.00 91.44 122 ASN A O 1
ATOM 938 N N . LYS A 1 123 ? 0.527 -18.095 -3.241 1.00 90.06 123 LYS A N 1
ATOM 939 C CA . LYS A 1 123 ? 1.533 -17.278 -2.550 1.00 90.06 123 LYS A CA 1
ATOM 940 C C . LYS A 1 123 ? 0.913 -16.534 -1.376 1.00 90.06 123 LYS A C 1
ATOM 942 O O . LYS A 1 123 ? -0.220 -16.069 -1.460 1.00 90.06 123 LYS A O 1
ATOM 947 N N . GLN A 1 124 ? 1.698 -16.366 -0.321 1.00 89.56 124 GLN A N 1
ATOM 948 C CA . GLN A 1 124 ? 1.435 -15.402 0.747 1.00 89.56 124 GLN A CA 1
ATOM 949 C C . GLN A 1 124 ? 2.275 -14.148 0.507 1.00 89.56 124 GLN A C 1
ATOM 951 O O . GLN A 1 124 ? 3.243 -14.189 -0.260 1.00 89.56 124 GLN A O 1
ATOM 956 N N . HIS A 1 125 ? 1.883 -13.020 1.095 1.00 90.75 125 HIS A N 1
ATOM 957 C CA . HIS A 1 125 ? 2.678 -11.814 0.948 1.00 90.75 125 HIS A CA 1
ATOM 958 C C . HIS A 1 125 ? 3.949 -11.916 1.797 1.00 90.75 125 HIS A C 1
ATOM 960 O O . HIS A 1 125 ? 3.945 -12.359 2.937 1.00 90.75 125 HIS A O 1
ATOM 966 N N . SER A 1 126 ? 5.044 -11.477 1.199 1.00 91.25 126 SER A N 1
ATOM 967 C CA . SER A 1 126 ? 6.325 -11.212 1.836 1.00 91.25 126 SER A CA 1
ATOM 968 C C . SER A 1 126 ? 7.050 -10.182 0.977 1.00 91.25 126 SER A C 1
ATOM 970 O O . SER A 1 126 ? 6.682 -9.971 -0.189 1.00 91.25 126 SER A O 1
ATOM 972 N N . LEU A 1 127 ? 8.091 -9.546 1.512 1.00 90.31 127 LEU A N 1
ATOM 973 C CA . LEU A 1 127 ? 8.861 -8.564 0.749 1.00 90.31 127 LEU A CA 1
ATOM 974 C C . LEU A 1 127 ? 9.438 -9.150 -0.566 1.00 90.31 127 LEU A C 1
ATOM 976 O O . LEU A 1 127 ? 9.230 -8.531 -1.613 1.00 90.31 127 LEU A O 1
ATOM 980 N N . PRO A 1 128 ? 10.028 -10.367 -0.594 1.00 94.50 128 PRO A N 1
ATOM 981 C CA . PRO A 1 128 ? 10.444 -11.005 -1.849 1.00 94.50 128 PRO A CA 1
ATOM 982 C C . PRO A 1 128 ? 9.294 -11.286 -2.828 1.00 94.50 128 PRO A C 1
ATOM 984 O O . PRO A 1 128 ? 9.459 -11.165 -4.044 1.00 94.50 128 PRO A O 1
ATOM 987 N N . VAL A 1 129 ? 8.103 -11.640 -2.331 1.00 94.94 129 VAL A N 1
ATOM 988 C CA . VAL A 1 129 ? 6.927 -11.870 -3.187 1.00 94.94 129 VAL A CA 1
ATOM 989 C C . VAL A 1 129 ? 6.401 -10.553 -3.769 1.00 94.94 129 VAL A C 1
ATOM 991 O O . VAL A 1 129 ? 5.984 -10.513 -4.930 1.00 94.94 129 VAL A O 1
ATOM 994 N N . ALA A 1 130 ? 6.434 -9.464 -2.998 1.00 97.94 130 ALA A N 1
ATOM 995 C CA . ALA A 1 130 ? 6.087 -8.131 -3.478 1.00 97.94 130 ALA A CA 1
ATOM 996 C C . ALA A 1 130 ? 7.095 -7.614 -4.520 1.00 97.94 130 ALA A C 1
ATOM 998 O O . ALA A 1 130 ? 6.676 -7.072 -5.545 1.00 97.94 130 ALA A O 1
ATOM 999 N N . ASP A 1 131 ? 8.397 -7.832 -4.310 1.00 98.06 131 ASP A N 1
ATOM 1000 C CA . ASP A 1 131 ? 9.465 -7.555 -5.285 1.00 98.06 131 ASP A CA 1
ATOM 1001 C C . ASP A 1 131 ? 9.202 -8.308 -6.600 1.00 98.06 131 ASP A C 1
ATOM 1003 O O . ASP A 1 131 ? 9.098 -7.694 -7.668 1.00 98.06 131 ASP A O 1
ATOM 1007 N N . GLN A 1 132 ? 8.944 -9.621 -6.518 1.00 98.25 132 GLN A N 1
ATOM 1008 C CA . GLN A 1 132 ? 8.601 -10.439 -7.681 1.00 98.25 132 GLN A CA 1
ATOM 1009 C C . GLN A 1 132 ? 7.394 -9.870 -8.440 1.00 98.25 132 GLN A C 1
ATOM 1011 O O . GLN A 1 132 ? 7.449 -9.729 -9.666 1.00 98.25 132 GLN A O 1
ATOM 1016 N N . TYR A 1 133 ? 6.306 -9.539 -7.743 1.00 98.69 133 TYR A N 1
ATOM 1017 C CA . TYR A 1 133 ? 5.100 -8.998 -8.373 1.00 98.69 133 TYR A CA 1
ATOM 1018 C C . TYR A 1 133 ? 5.346 -7.629 -9.017 1.00 98.69 133 TYR A C 1
ATOM 1020 O O . TYR A 1 133 ? 4.923 -7.385 -10.150 1.00 98.69 133 TYR A O 1
ATOM 1028 N N . SER A 1 134 ? 6.095 -6.757 -8.340 1.00 98.75 134 SER A N 1
ATOM 1029 C CA . SER A 1 134 ? 6.504 -5.457 -8.870 1.00 98.75 134 SER A CA 1
ATOM 1030 C C . SER A 1 134 ? 7.281 -5.605 -10.177 1.00 98.75 134 SER A C 1
ATOM 1032 O O . SER A 1 134 ? 6.930 -4.970 -11.172 1.00 98.75 134 SER A O 1
ATOM 1034 N N . LYS A 1 135 ? 8.279 -6.497 -10.207 1.00 98.50 135 LYS A N 1
ATOM 1035 C CA . LYS A 1 135 ? 9.138 -6.749 -11.371 1.00 98.50 135 LYS A CA 1
ATOM 1036 C C . LYS A 1 135 ? 8.404 -7.399 -12.540 1.00 98.50 135 LYS A C 1
ATOM 1038 O O . LYS A 1 135 ? 8.671 -7.065 -13.690 1.00 98.50 135 LYS A O 1
ATOM 1043 N N . THR A 1 136 ? 7.549 -8.380 -12.257 1.00 98.19 136 THR A N 1
ATOM 1044 C CA . THR A 1 136 ? 7.008 -9.289 -13.285 1.00 98.19 136 THR A CA 1
ATOM 1045 C C . THR A 1 136 ? 5.597 -8.939 -13.737 1.00 98.19 136 THR A C 1
ATOM 1047 O O . THR A 1 136 ? 5.207 -9.335 -14.833 1.00 98.19 136 THR A O 1
ATOM 1050 N N . VAL A 1 137 ? 4.845 -8.174 -12.940 1.00 98.31 137 VAL A N 1
ATOM 1051 C CA . VAL A 1 137 ? 3.453 -7.815 -13.240 1.00 98.31 137 VAL A CA 1
ATOM 1052 C C . VAL A 1 137 ? 3.285 -6.304 -13.337 1.00 98.31 137 VAL A C 1
ATOM 1054 O O . VAL A 1 137 ? 2.942 -5.801 -14.407 1.00 98.31 137 VAL A O 1
ATOM 1057 N N . VAL A 1 138 ? 3.569 -5.563 -12.260 1.00 98.25 138 VAL A N 1
ATOM 1058 C CA . VAL A 1 138 ? 3.263 -4.122 -12.200 1.00 98.25 138 VAL A CA 1
ATOM 1059 C C . VAL A 1 138 ? 4.114 -3.338 -13.198 1.00 98.25 138 VAL A C 1
ATOM 1061 O O . VAL A 1 138 ? 3.567 -2.693 -14.093 1.00 98.25 138 VAL A O 1
ATOM 1064 N N . ALA A 1 139 ? 5.442 -3.458 -13.113 1.00 98.44 139 ALA A N 1
ATOM 1065 C CA . ALA A 1 139 ? 6.367 -2.738 -13.985 1.00 98.44 139 ALA A CA 1
ATOM 1066 C C . ALA A 1 139 ? 6.096 -2.997 -15.482 1.00 98.44 139 ALA A C 1
ATOM 1068 O O . ALA A 1 139 ? 5.925 -2.018 -16.219 1.00 98.44 139 ALA A O 1
ATOM 1069 N N . PRO A 1 140 ? 5.950 -4.252 -15.954 1.00 98.25 140 PRO A N 1
ATOM 1070 C CA . PRO A 1 140 ? 5.614 -4.526 -17.349 1.00 98.25 140 PRO A CA 1
ATOM 1071 C C . PRO A 1 140 ? 4.243 -3.994 -17.770 1.00 98.25 140 PRO A C 1
ATOM 1073 O O . PRO A 1 140 ? 4.127 -3.481 -18.886 1.00 98.25 140 PRO A O 1
ATOM 1076 N N . SER A 1 141 ? 3.227 -4.068 -16.896 1.00 97.31 141 SER A N 1
ATOM 1077 C CA . SER A 1 141 ? 1.877 -3.550 -17.190 1.00 97.31 141 SER A CA 1
ATOM 1078 C C . SER A 1 141 ? 1.860 -2.038 -17.428 1.00 97.31 141 SER A C 1
ATOM 1080 O O . SER A 1 141 ? 1.030 -1.538 -18.182 1.00 97.31 141 SER A O 1
ATOM 1082 N N . LEU A 1 142 ? 2.836 -1.329 -16.857 1.00 95.94 142 LEU A N 1
ATOM 1083 C CA . LEU A 1 142 ? 3.025 0.112 -16.987 1.00 95.94 142 LEU A CA 1
ATOM 1084 C C . LEU A 1 142 ? 4.230 0.469 -17.882 1.00 95.94 142 LEU A C 1
ATOM 1086 O O . LEU A 1 142 ? 4.781 1.567 -17.801 1.00 95.94 142 LEU A O 1
ATOM 1090 N N . GLY A 1 143 ? 4.662 -0.453 -18.749 1.00 97.25 143 GLY A N 1
ATOM 1091 C CA . GLY A 1 143 ? 5.631 -0.194 -19.821 1.00 97.25 143 GLY A CA 1
ATOM 1092 C C . GLY A 1 143 ? 7.106 -0.435 -19.481 1.00 97.25 143 GLY A C 1
ATOM 1093 O O . GLY A 1 143 ? 7.946 -0.377 -20.378 1.00 97.25 143 GLY A O 1
ATOM 1094 N N . ASN A 1 144 ? 7.456 -0.770 -18.238 1.00 98.06 144 ASN A N 1
ATOM 1095 C CA . ASN A 1 144 ? 8.815 -1.175 -17.873 1.00 98.06 144 ASN A CA 1
ATOM 1096 C C . ASN A 1 144 ? 9.007 -2.690 -18.055 1.00 98.06 144 ASN A C 1
ATOM 1098 O O . ASN A 1 144 ? 8.937 -3.469 -17.107 1.00 98.06 144 ASN A O 1
ATOM 1102 N N . LYS A 1 145 ? 9.266 -3.110 -19.297 1.00 96.75 145 LYS A N 1
ATOM 1103 C CA . LYS A 1 145 ? 9.471 -4.527 -19.656 1.00 96.75 145 LYS A CA 1
ATOM 1104 C C . LYS A 1 145 ? 10.901 -5.035 -19.433 1.00 96.75 145 LYS A C 1
ATOM 1106 O O . LYS A 1 145 ? 11.135 -6.232 -19.530 1.00 96.75 145 LYS A O 1
ATOM 1111 N N . THR A 1 146 ? 11.855 -4.146 -19.162 1.00 96.62 146 THR A N 1
ATOM 1112 C CA . THR A 1 146 ? 13.279 -4.491 -19.008 1.00 96.62 146 THR A CA 1
ATOM 1113 C C . THR A 1 146 ? 13.691 -4.704 -17.554 1.00 96.62 146 THR A C 1
ATOM 1115 O O . THR A 1 146 ? 14.819 -5.114 -17.296 1.00 96.62 146 THR A O 1
ATOM 1118 N N . GLY A 1 147 ? 12.804 -4.415 -16.594 1.00 96.25 147 GLY A N 1
ATOM 1119 C CA . GLY A 1 147 ? 13.152 -4.417 -15.174 1.00 96.25 147 GLY A CA 1
ATOM 1120 C C . GLY A 1 147 ? 14.038 -3.232 -14.787 1.00 96.25 147 GLY A C 1
ATOM 1121 O O . GLY A 1 147 ? 14.827 -3.342 -13.854 1.00 96.25 147 GLY A O 1
ATOM 1122 N N . ALA A 1 148 ? 13.921 -2.100 -15.492 1.00 98.38 148 ALA A N 1
ATOM 1123 C CA . ALA A 1 148 ? 14.673 -0.893 -15.176 1.00 98.38 148 ALA A CA 1
ATOM 1124 C C . ALA A 1 148 ? 14.413 -0.459 -13.726 1.00 98.38 148 ALA A C 1
ATOM 1126 O O . ALA A 1 148 ? 13.260 -0.334 -13.300 1.00 98.38 148 ALA A O 1
ATOM 1127 N N . MET A 1 149 ? 15.488 -0.217 -12.983 1.00 98.25 149 MET A N 1
ATOM 1128 C CA . MET A 1 149 ? 15.449 0.201 -11.585 1.00 98.25 149 MET A CA 1
ATOM 1129 C C . MET A 1 149 ? 15.634 1.714 -11.476 1.00 98.25 149 MET A C 1
ATOM 1131 O O . MET A 1 149 ? 16.292 2.341 -12.305 1.00 98.25 149 MET A O 1
ATOM 1135 N N . VAL A 1 150 ? 15.053 2.303 -10.438 1.00 98.00 150 VAL A N 1
ATOM 1136 C CA . VAL A 1 150 ? 15.259 3.695 -10.042 1.00 98.00 150 VAL A CA 1
ATOM 1137 C C . VAL A 1 150 ? 15.763 3.730 -8.609 1.00 98.00 150 VAL A C 1
ATOM 1139 O O . VAL A 1 150 ? 15.332 2.931 -7.772 1.00 98.00 150 VAL A O 1
ATOM 1142 N N . LYS A 1 151 ? 16.669 4.670 -8.327 1.00 98.00 151 LYS A N 1
ATOM 1143 C CA . LYS A 1 151 ? 17.184 4.887 -6.975 1.00 98.00 151 LYS A CA 1
ATOM 1144 C C . LYS A 1 151 ? 16.027 5.180 -6.022 1.00 98.00 151 LYS A C 1
ATOM 1146 O O . LYS A 1 151 ? 15.154 5.996 -6.318 1.00 98.00 151 LYS A O 1
ATOM 1151 N N . TYR A 1 152 ? 16.051 4.526 -4.871 1.00 97.06 152 TYR A N 1
ATOM 1152 C CA . TYR A 1 152 ? 15.084 4.703 -3.804 1.00 97.06 152 TYR A CA 1
ATOM 1153 C C . TYR A 1 152 ? 15.800 4.605 -2.457 1.00 97.06 152 TYR A C 1
ATOM 1155 O O . TYR A 1 152 ? 16.026 3.523 -1.930 1.00 97.06 152 TYR A O 1
ATOM 1163 N N . SER A 1 153 ? 16.180 5.759 -1.909 1.00 94.56 153 SER A N 1
ATOM 1164 C CA . SER A 1 153 ? 17.026 5.865 -0.710 1.00 94.56 153 SER A CA 1
ATOM 1165 C C . SER A 1 153 ? 16.288 5.609 0.610 1.00 94.56 153 SER A C 1
ATOM 1167 O O . SER A 1 153 ? 16.785 5.996 1.664 1.00 94.56 153 SER A O 1
ATOM 1169 N N . HIS A 1 154 ? 15.083 5.036 0.576 1.00 88.75 154 HIS A N 1
ATOM 1170 C CA . HIS A 1 154 ? 14.356 4.737 1.805 1.00 88.75 154 HIS A CA 1
ATOM 1171 C C . HIS A 1 154 ? 15.152 3.706 2.629 1.00 88.75 154 HIS A C 1
ATOM 1173 O O . HIS A 1 154 ? 15.603 2.725 2.035 1.00 88.75 154 HIS A O 1
ATOM 1179 N N . PRO A 1 155 ? 15.310 3.860 3.959 1.00 86.31 155 PRO A N 1
ATOM 1180 C CA . PRO A 1 155 ? 16.167 2.980 4.763 1.00 86.31 155 PRO A CA 1
ATOM 1181 C C . PRO A 1 155 ? 15.872 1.484 4.590 1.00 86.31 155 PRO A C 1
ATOM 1183 O O . PRO A 1 155 ? 16.792 0.704 4.375 1.00 86.31 155 PRO A O 1
ATOM 1186 N N . ILE A 1 156 ? 14.589 1.099 4.560 1.00 83.06 156 ILE A N 1
ATOM 1187 C CA . ILE A 1 156 ? 14.165 -0.291 4.285 1.00 83.06 156 ILE A CA 1
ATOM 1188 C C . ILE A 1 156 ? 14.685 -0.790 2.925 1.00 83.06 156 ILE A C 1
ATOM 1190 O O . ILE A 1 156 ? 15.150 -1.919 2.816 1.00 83.06 156 ILE A O 1
ATOM 1194 N N . ALA A 1 157 ? 14.637 0.045 1.884 1.00 85.50 157 ALA A N 1
ATOM 1195 C CA . ALA A 1 157 ? 15.114 -0.338 0.559 1.00 85.50 157 ALA A CA 1
ATOM 1196 C C . ALA A 1 157 ? 16.640 -0.455 0.517 1.00 85.50 157 ALA A C 1
ATOM 1198 O O . ALA A 1 157 ? 17.172 -1.398 -0.062 1.00 85.50 157 ALA A O 1
ATOM 1199 N N . VAL A 1 158 ? 17.346 0.481 1.161 1.00 84.19 158 VAL A N 1
ATOM 1200 C CA . VAL A 1 158 ? 18.809 0.435 1.292 1.00 84.19 158 VAL A CA 1
ATOM 1201 C C . VAL A 1 158 ? 19.241 -0.857 1.975 1.00 84.19 158 VAL A C 1
ATOM 1203 O O . VAL A 1 158 ? 20.108 -1.552 1.453 1.00 84.19 158 VAL A O 1
ATOM 1206 N N . ALA A 1 159 ? 18.581 -1.209 3.075 1.00 79.94 159 ALA A N 1
ATOM 1207 C CA . ALA A 1 159 ? 18.837 -2.437 3.809 1.00 79.94 159 ALA A CA 1
ATOM 1208 C C . ALA A 1 159 ? 18.543 -3.711 2.999 1.00 79.94 159 ALA A C 1
ATOM 1210 O O . ALA A 1 159 ? 19.324 -4.654 3.041 1.00 79.94 159 ALA A O 1
ATOM 1211 N N . TYR A 1 160 ? 17.433 -3.744 2.256 1.00 84.12 160 TYR A N 1
ATOM 1212 C CA . TYR A 1 160 ? 17.014 -4.937 1.517 1.00 84.12 160 TYR A CA 1
ATOM 1213 C C . TYR A 1 160 ? 17.837 -5.189 0.249 1.00 84.12 160 TYR A C 1
ATOM 1215 O O . TYR A 1 160 ? 18.188 -6.328 -0.046 1.00 84.12 160 TYR A O 1
ATOM 1223 N N . ASN A 1 161 ? 18.103 -4.148 -0.547 1.00 88.94 161 ASN A N 1
ATOM 1224 C CA . ASN A 1 161 ? 18.655 -4.320 -1.894 1.00 88.94 161 ASN A CA 1
ATOM 1225 C C . ASN A 1 161 ? 19.648 -3.232 -2.333 1.00 88.94 161 ASN A C 1
ATOM 1227 O O . ASN A 1 161 ? 19.953 -3.119 -3.520 1.00 88.94 161 ASN A O 1
ATOM 1231 N N . GLY A 1 162 ? 20.148 -2.413 -1.405 1.00 84.94 162 GLY A N 1
ATOM 1232 C CA . GLY A 1 162 ? 21.046 -1.301 -1.724 1.00 84.94 162 GLY A CA 1
ATOM 1233 C C . GLY A 1 162 ? 20.335 -0.033 -2.211 1.00 84.94 162 GLY A C 1
ATOM 1234 O O . GLY A 1 162 ? 20.999 0.925 -2.605 1.00 84.94 162 GLY A O 1
ATOM 1235 N N . GLY A 1 163 ? 19.000 0.021 -2.146 1.00 91.62 163 GLY A N 1
ATOM 1236 C CA . GLY A 1 163 ? 18.237 1.261 -2.292 1.00 91.62 163 GLY A CA 1
ATOM 1237 C C . GLY A 1 163 ? 17.685 1.485 -3.692 1.00 91.62 163 GLY A C 1
ATOM 1238 O O . GLY A 1 163 ? 17.942 2.522 -4.315 1.00 91.62 163 GLY A O 1
ATOM 1239 N N . TYR A 1 164 ? 16.896 0.536 -4.192 1.00 97.25 164 TYR A N 1
ATOM 1240 C CA . TYR A 1 164 ? 16.177 0.695 -5.453 1.00 97.25 164 TYR A CA 1
ATOM 1241 C C . TYR A 1 164 ? 14.756 0.133 -5.420 1.00 97.25 164 TYR A C 1
ATOM 1243 O O . TYR A 1 164 ? 14.409 -0.736 -4.623 1.00 97.25 164 TYR A O 1
ATOM 1251 N N . ARG A 1 165 ? 13.949 0.602 -6.376 1.00 97.94 165 ARG A N 1
ATOM 1252 C CA . ARG A 1 165 ? 12.692 -0.033 -6.797 1.00 97.94 165 ARG A CA 1
ATOM 1253 C C . ARG A 1 165 ? 12.598 -0.075 -8.321 1.00 97.94 165 ARG A C 1
ATOM 1255 O O . ARG A 1 165 ? 13.365 0.608 -8.996 1.00 97.94 165 ARG A O 1
ATOM 1262 N N . TYR A 1 166 ? 11.653 -0.818 -8.889 1.00 98.44 166 TYR A N 1
ATOM 1263 C CA . TYR A 1 166 ? 11.457 -0.812 -10.343 1.00 98.44 166 TYR A CA 1
ATOM 1264 C C . TYR A 1 166 ? 10.719 0.447 -10.801 1.00 98.44 166 TYR A C 1
ATOM 1266 O O . TYR A 1 166 ? 9.724 0.864 -10.203 1.00 98.44 166 TYR A O 1
ATOM 1274 N N . LYS A 1 167 ? 11.178 1.039 -11.908 1.00 98.06 167 LYS A N 1
ATOM 1275 C CA . LYS A 1 167 ? 10.437 2.094 -12.606 1.00 98.06 167 LYS A CA 1
ATOM 1276 C C . LYS A 1 167 ? 9.040 1.571 -12.947 1.00 98.06 167 LYS A C 1
ATOM 1278 O O . LYS A 1 167 ? 8.915 0.460 -13.453 1.00 98.06 167 LYS A O 1
ATOM 1283 N N . ASN A 1 168 ? 8.004 2.359 -12.677 1.00 97.19 168 ASN A N 1
ATOM 1284 C CA . ASN A 1 168 ? 6.607 1.981 -12.907 1.00 97.19 168 ASN A CA 1
ATOM 1285 C C . ASN A 1 168 ? 6.181 0.668 -12.207 1.00 97.19 168 ASN A C 1
ATOM 1287 O O . ASN A 1 168 ? 5.216 0.045 -12.622 1.00 97.19 168 ASN A O 1
ATOM 1291 N N . GLY A 1 169 ? 6.891 0.222 -11.165 1.00 96.94 169 GLY A N 1
ATOM 1292 C CA . GLY A 1 169 ? 6.612 -1.040 -10.471 1.00 96.94 169 GLY A CA 1
ATOM 1293 C C . GLY A 1 169 ? 5.768 -0.906 -9.204 1.00 96.94 169 GLY A C 1
ATOM 1294 O O . GLY A 1 169 ? 5.672 -1.866 -8.446 1.00 96.94 169 GLY A O 1
ATOM 1295 N N . GLY A 1 170 ? 5.216 0.273 -8.915 1.00 96.94 170 GLY A N 1
ATOM 1296 C CA . GLY A 1 170 ? 4.710 0.589 -7.578 1.00 96.94 170 GLY A CA 1
ATOM 1297 C C . GLY A 1 170 ? 5.845 0.689 -6.549 1.00 96.94 170 GLY A C 1
ATOM 1298 O O . GLY A 1 170 ? 7.001 0.972 -6.883 1.00 96.94 170 GLY A O 1
ATOM 1299 N N . ASN A 1 171 ? 5.520 0.498 -5.278 1.00 98.19 171 ASN A N 1
ATOM 1300 C CA . ASN A 1 171 ? 6.461 0.430 -4.170 1.00 98.19 171 ASN A CA 1
ATOM 1301 C C . ASN A 1 171 ? 6.307 -0.923 -3.466 1.00 98.19 171 ASN A C 1
ATOM 1303 O O . ASN A 1 171 ? 5.424 -1.105 -2.633 1.00 98.19 171 ASN A O 1
ATOM 1307 N N . PHE A 1 172 ? 7.169 -1.887 -3.786 1.00 97.81 172 PHE A N 1
ATOM 1308 C CA . PHE A 1 172 ? 7.102 -3.215 -3.169 1.00 97.81 172 PHE A CA 1
ATOM 1309 C C . PHE A 1 172 ? 7.491 -3.241 -1.683 1.00 97.81 172 PHE A C 1
ATOM 1311 O O . PHE A 1 172 ? 7.286 -4.256 -1.032 1.00 97.81 172 PHE A O 1
ATOM 1318 N N . PHE A 1 173 ? 7.984 -2.126 -1.135 1.00 97.25 173 PHE A N 1
ATOM 1319 C CA . PHE A 1 173 ? 8.224 -1.951 0.299 1.00 97.25 173 PHE A CA 1
ATOM 1320 C C . PHE A 1 173 ? 7.006 -1.410 1.058 1.00 97.25 173 PHE A C 1
ATOM 1322 O O . PHE A 1 173 ? 7.098 -1.175 2.257 1.00 97.25 173 PHE A O 1
ATOM 1329 N N . TYR A 1 174 ? 5.887 -1.137 0.381 1.00 98.31 174 TYR A N 1
ATOM 1330 C CA . TYR A 1 174 ? 4.788 -0.345 0.936 1.00 98.31 174 TYR A CA 1
ATOM 1331 C C . TYR A 1 174 ? 4.246 -0.891 2.262 1.00 98.31 174 TYR A C 1
ATOM 1333 O O . TYR A 1 174 ? 4.154 -0.138 3.230 1.00 98.31 174 TYR A O 1
ATOM 1341 N N . ALA A 1 175 ? 3.958 -2.193 2.342 1.00 95.06 175 ALA A N 1
ATOM 1342 C CA . ALA A 1 175 ? 3.501 -2.806 3.588 1.00 95.06 175 ALA A CA 1
ATOM 1343 C C . ALA A 1 175 ? 4.542 -2.684 4.713 1.00 95.06 175 ALA A C 1
ATOM 1345 O O . ALA A 1 175 ? 4.178 -2.349 5.837 1.00 95.06 175 ALA A O 1
ATOM 1346 N N . GLU A 1 176 ? 5.832 -2.861 4.413 1.00 89.62 176 GLU A N 1
ATOM 1347 C CA . GLU A 1 176 ? 6.921 -2.705 5.390 1.00 89.62 176 GLU A CA 1
ATOM 1348 C C . GLU A 1 176 ? 7.045 -1.266 5.905 1.00 89.62 176 GLU A C 1
ATOM 1350 O O . GLU A 1 176 ? 7.314 -1.036 7.083 1.00 89.62 176 GLU A O 1
ATOM 1355 N N . ILE A 1 177 ? 6.783 -0.274 5.052 1.00 93.44 177 ILE A N 1
ATOM 1356 C CA . ILE A 1 177 ? 6.768 1.132 5.466 1.00 93.44 177 ILE A CA 1
ATOM 1357 C C . ILE A 1 177 ? 5.550 1.407 6.360 1.00 93.44 177 ILE A C 1
ATOM 1359 O O . ILE A 1 177 ? 5.700 2.012 7.419 1.00 93.44 177 ILE A O 1
ATOM 1363 N N . VAL A 1 178 ? 4.358 0.919 6.001 1.00 95.00 178 VAL A N 1
ATOM 1364 C CA . VAL A 1 178 ? 3.143 1.097 6.820 1.00 95.00 178 VAL A CA 1
ATOM 1365 C C . VAL A 1 178 ? 3.269 0.397 8.182 1.00 95.00 178 VAL A C 1
ATOM 1367 O O . VAL A 1 178 ? 2.841 0.951 9.196 1.00 95.00 178 VAL A O 1
ATOM 1370 N N . LYS A 1 179 ? 3.922 -0.772 8.250 1.00 89.31 179 LYS A N 1
ATOM 1371 C CA . LYS A 1 179 ? 4.232 -1.494 9.502 1.00 89.31 179 LYS A CA 1
ATOM 1372 C C . LYS A 1 179 ? 5.094 -0.693 10.484 1.00 89.31 179 LYS A C 1
ATOM 1374 O O . LYS A 1 179 ? 5.122 -1.015 11.675 1.00 89.31 179 LYS A O 1
ATOM 1379 N N . GLN A 1 180 ? 5.767 0.374 10.047 1.00 87.94 180 GLN A N 1
ATOM 1380 C CA . GLN A 1 180 ? 6.438 1.295 10.973 1.00 87.94 180 GLN A CA 1
ATOM 1381 C C . GLN A 1 180 ? 5.451 2.120 11.810 1.00 87.94 180 GLN A C 1
ATOM 1383 O O . GLN A 1 180 ? 5.818 2.577 12.893 1.00 87.94 180 GLN A O 1
ATOM 1388 N N . TYR A 1 181 ? 4.202 2.249 11.351 1.00 90.50 181 TYR A N 1
ATOM 1389 C CA . TYR A 1 181 ? 3.171 3.090 11.959 1.00 90.50 181 TYR A CA 1
ATOM 1390 C C . TYR A 1 181 ? 1.949 2.329 12.474 1.00 90.50 181 TYR A C 1
ATOM 1392 O O . TYR A 1 181 ? 1.111 2.900 13.170 1.00 90.50 181 TYR A O 1
ATOM 1400 N N . VAL A 1 182 ? 1.829 1.043 12.147 1.00 87.75 182 VAL A N 1
ATOM 1401 C CA . VAL A 1 182 ? 0.697 0.196 12.536 1.00 87.75 182 VAL A CA 1
ATOM 1402 C C . VAL A 1 182 ? 1.229 -1.133 13.054 1.00 87.75 182 VAL A C 1
ATOM 1404 O O . VAL A 1 182 ? 2.163 -1.695 12.485 1.00 87.75 182 VAL A O 1
ATOM 1407 N N . ASP A 1 183 ? 0.659 -1.623 14.150 1.00 81.25 183 ASP A N 1
ATOM 1408 C CA . ASP A 1 183 ? 0.955 -2.947 14.683 1.00 81.25 183 ASP A CA 1
ATOM 1409 C C . ASP A 1 183 ? 0.008 -3.987 14.085 1.00 81.25 183 ASP A C 1
ATOM 1411 O O . ASP A 1 183 ? -1.183 -4.013 14.389 1.00 81.25 183 ASP A O 1
ATOM 1415 N N . PHE A 1 184 ? 0.548 -4.838 13.217 1.00 74.88 184 PHE A N 1
ATOM 1416 C CA . PHE A 1 184 ? -0.204 -5.886 12.534 1.00 74.88 184 PHE A CA 1
ATOM 1417 C C . PHE A 1 184 ? -0.387 -7.135 13.420 1.00 74.88 184 PHE A C 1
ATOM 1419 O O . PHE A 1 184 ? -1.123 -8.035 13.026 1.00 74.88 184 PHE A O 1
ATOM 1426 N N . ASN A 1 185 ? 0.223 -7.192 14.614 1.00 60.59 185 ASN A N 1
ATOM 1427 C CA . ASN A 1 185 ? 0.251 -8.376 15.485 1.00 60.59 185 ASN A CA 1
ATOM 1428 C C . ASN A 1 185 ? -0.879 -8.423 16.511 1.00 60.59 185 ASN A C 1
ATOM 1430 O O . ASN A 1 185 ? -0.711 -8.844 17.658 1.00 60.59 185 ASN A O 1
ATOM 1434 N N . ALA A 1 186 ? -2.064 -7.991 16.116 1.00 43.97 186 ALA A N 1
ATOM 1435 C CA . ALA A 1 186 ? -3.202 -8.166 16.978 1.00 43.97 186 ALA A CA 1
ATOM 1436 C C . ALA A 1 186 ? -3.640 -9.649 16.903 1.00 43.97 186 ALA A C 1
ATOM 1438 O O . ALA A 1 186 ? -4.235 -10.068 15.914 1.00 43.97 186 ALA A O 1
ATOM 1439 N N . GLY A 1 187 ? -3.395 -10.429 17.968 1.00 38.09 187 GLY A N 1
ATOM 1440 C CA . GLY A 1 187 ? -4.122 -11.686 18.237 1.00 38.09 187 GLY A CA 1
ATOM 1441 C C . GLY A 1 187 ? -3.353 -13.009 18.155 1.00 38.09 187 GLY A C 1
ATOM 1442 O O . GLY A 1 187 ? -3.981 -14.063 18.121 1.00 38.09 187 GLY A O 1
ATOM 1443 N N . GLY A 1 188 ? -2.027 -12.990 18.170 1.00 33.00 188 GLY A N 1
ATOM 1444 C CA . GLY A 1 188 ? -1.184 -14.184 18.247 1.00 33.00 188 GLY A CA 1
ATOM 1445 C C . GLY A 1 188 ? 0.265 -13.763 18.433 1.00 33.00 188 GLY A C 1
ATOM 1446 O O . GLY A 1 188 ? 0.593 -12.610 18.156 1.00 33.00 188 GLY A O 1
ATOM 1447 N N . VAL A 1 189 ? 1.111 -14.660 18.941 1.00 33.22 189 VAL A N 1
ATOM 1448 C CA . VAL A 1 189 ? 2.549 -14.391 19.083 1.00 33.22 189 VAL A CA 1
ATOM 1449 C C . VAL A 1 189 ? 3.073 -13.878 17.730 1.00 33.22 189 VAL A C 1
ATOM 1451 O O . VAL A 1 189 ? 2.881 -14.568 16.725 1.00 33.22 189 VAL A O 1
ATOM 1454 N N . PRO A 1 190 ? 3.656 -12.667 17.665 1.00 43.91 190 PRO A N 1
ATOM 1455 C CA . PRO A 1 190 ? 4.187 -12.113 16.428 1.00 43.91 190 PRO A CA 1
ATOM 1456 C C . PRO A 1 190 ? 5.189 -13.081 15.800 1.00 43.91 190 PRO A C 1
ATOM 1458 O O . PRO A 1 190 ? 6.151 -13.476 16.451 1.00 43.91 190 PRO A O 1
ATOM 1461 N N . GLN A 1 191 ? 5.012 -13.411 14.526 1.00 45.97 191 GLN A N 1
ATOM 1462 C CA . GLN A 1 191 ? 6.085 -13.974 13.706 1.00 45.97 191 GLN A CA 1
ATOM 1463 C C . GLN A 1 191 ? 6.271 -13.054 12.499 1.00 45.97 191 GLN A C 1
ATOM 1465 O O . GLN A 1 191 ? 5.567 -13.198 11.498 1.00 45.97 191 GLN A O 1
ATOM 1470 N N . PRO A 1 192 ? 7.160 -12.053 12.584 1.00 46.53 192 PRO A N 1
ATOM 1471 C CA . PRO A 1 192 ? 7.611 -11.328 11.415 1.00 46.53 192 PRO A CA 1
ATOM 1472 C C . PRO A 1 192 ? 8.777 -12.079 10.758 1.00 46.53 192 PRO A C 1
ATOM 1474 O O . PRO A 1 192 ? 9.883 -12.111 11.291 1.00 46.53 192 PRO A O 1
ATOM 1477 N N . GLU A 1 193 ? 8.560 -12.601 9.551 1.00 41.16 193 GLU A N 1
ATOM 1478 C CA . GLU A 1 193 ? 9.627 -12.647 8.547 1.00 41.16 193 GLU A CA 1
ATOM 1479 C C . GLU A 1 193 ? 9.752 -11.226 7.962 1.00 41.16 193 GLU A C 1
ATOM 1481 O O . GLU A 1 193 ? 8.810 -10.731 7.336 1.00 41.16 193 GLU A O 1
ATOM 1486 N N . GLY A 1 194 ? 10.864 -10.519 8.203 1.00 44.84 194 GLY A N 1
ATOM 1487 C CA . GLY A 1 194 ? 11.038 -9.149 7.706 1.00 44.84 194 GLY A CA 1
ATOM 1488 C C . GLY A 1 194 ? 12.255 -8.395 8.251 1.00 44.84 194 GLY A C 1
ATOM 1489 O O . GLY A 1 194 ? 12.933 -8.853 9.165 1.00 44.84 194 GLY A O 1
ATOM 1490 N N . ILE A 1 195 ? 12.508 -7.216 7.671 1.00 41.47 195 ILE A N 1
ATOM 1491 C CA . ILE A 1 195 ? 13.610 -6.309 8.027 1.00 41.47 195 ILE A CA 1
ATOM 1492 C C . ILE A 1 195 ? 13.114 -5.266 9.034 1.00 41.47 195 ILE A C 1
ATOM 1494 O O . ILE A 1 195 ? 12.149 -4.552 8.754 1.00 41.47 195 ILE A O 1
ATOM 1498 N N . GLY A 1 196 ? 13.799 -5.120 10.171 1.00 46.22 196 GLY A N 1
ATOM 1499 C CA . GLY A 1 196 ? 13.443 -4.146 11.206 1.00 46.22 196 GLY A CA 1
ATOM 1500 C C . GLY A 1 196 ? 14.639 -3.446 11.855 1.00 46.22 196 GLY A C 1
ATOM 1501 O O . GLY A 1 196 ? 15.793 -3.795 11.623 1.00 46.22 196 GLY A O 1
ATOM 1502 N N . PHE A 1 197 ? 14.336 -2.448 12.690 1.00 46.81 197 PHE A N 1
ATOM 1503 C CA . PHE A 1 197 ? 15.293 -1.808 13.595 1.00 46.81 197 PHE A CA 1
ATOM 1504 C C . PHE A 1 197 ? 15.135 -2.419 14.985 1.00 46.81 197 PHE A C 1
ATOM 1506 O O . PHE A 1 197 ? 14.026 -2.428 15.526 1.00 46.81 197 PHE A O 1
ATOM 1513 N N . ALA A 1 198 ? 16.223 -2.910 15.570 1.00 48.03 198 ALA A N 1
ATOM 1514 C CA . ALA A 1 198 ? 16.239 -3.349 16.959 1.00 48.03 198 ALA A CA 1
ATOM 1515 C C . ALA A 1 198 ? 16.997 -2.355 17.840 1.00 48.03 198 ALA A C 1
ATOM 1517 O O . ALA A 1 198 ? 18.022 -1.808 17.442 1.00 48.03 198 ALA A O 1
ATOM 1518 N N . LYS A 1 199 ? 16.489 -2.139 19.056 1.00 42.81 199 LYS A N 1
ATOM 1519 C CA . LYS A 1 199 ? 17.143 -1.358 20.107 1.00 42.81 199 LYS A CA 1
ATOM 1520 C C . LYS A 1 199 ? 17.201 -2.225 21.359 1.00 42.81 199 LYS A C 1
ATOM 1522 O O . LYS A 1 199 ? 16.155 -2.693 21.805 1.00 42.81 199 LYS A O 1
ATOM 1527 N N . SER A 1 200 ? 18.394 -2.433 21.919 1.00 49.00 200 SER A N 1
ATOM 1528 C CA . SER A 1 200 ? 18.519 -3.117 23.213 1.00 49.00 200 SER A CA 1
ATOM 1529 C C . SER A 1 200 ? 17.743 -2.340 24.280 1.00 49.00 200 SER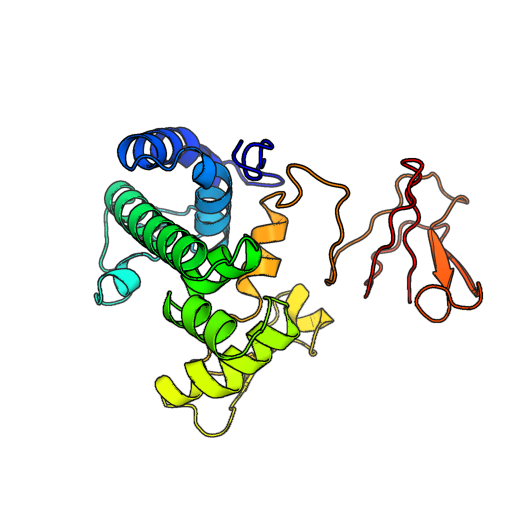 A C 1
ATOM 1531 O O . SER A 1 200 ? 17.891 -1.121 24.400 1.00 49.00 200 SER A O 1
ATOM 1533 N N . ILE A 1 201 ? 16.899 -3.046 25.034 1.00 48.38 201 ILE A N 1
ATOM 1534 C CA . ILE A 1 201 ? 16.196 -2.501 26.205 1.00 48.38 201 ILE A CA 1
ATOM 1535 C C . ILE A 1 201 ? 17.025 -2.634 27.491 1.00 48.38 201 ILE A C 1
ATOM 1537 O O . ILE A 1 201 ? 16.629 -2.102 28.527 1.00 48.38 201 ILE A O 1
ATOM 1541 N N . TYR A 1 202 ? 18.160 -3.337 27.432 1.00 49.31 202 TYR A N 1
ATOM 1542 C CA . TYR A 1 202 ? 19.037 -3.579 28.571 1.00 49.31 202 TYR A CA 1
ATOM 1543 C C . TYR A 1 202 ? 20.164 -2.538 28.656 1.00 49.31 202 TYR A C 1
ATOM 1545 O O . TYR A 1 202 ? 20.558 -1.926 27.664 1.00 49.31 202 TYR A O 1
ATOM 1553 N N . TRP A 1 203 ? 20.667 -2.334 29.875 1.00 50.00 203 TRP A N 1
ATOM 1554 C CA . TRP A 1 203 ? 21.834 -1.502 30.195 1.00 50.00 203 TRP A CA 1
ATOM 1555 C C . TRP A 1 203 ? 23.137 -1.974 29.516 1.00 50.00 203 TRP A C 1
ATOM 1557 O O . TRP A 1 203 ? 23.266 -3.116 29.074 1.00 50.00 203 TRP A O 1
ATOM 1567 N N . GLU A 1 204 ? 24.125 -1.080 29.468 1.00 53.06 204 GLU A N 1
ATOM 1568 C CA . GLU A 1 204 ? 25.453 -1.354 28.914 1.00 53.06 204 GLU A CA 1
ATOM 1569 C C . GLU A 1 204 ? 26.106 -2.560 29.613 1.00 53.06 204 GLU A C 1
ATOM 1571 O O . GLU A 1 204 ? 26.204 -2.611 30.839 1.00 53.06 204 GLU A O 1
ATOM 1576 N N . GLY A 1 205 ? 26.511 -3.561 28.826 1.00 54.75 205 GLY A N 1
ATOM 1577 C CA . GLY A 1 205 ? 27.043 -4.835 29.331 1.00 54.75 205 GLY A CA 1
ATOM 1578 C C . GLY A 1 205 ? 26.070 -6.019 29.279 1.00 54.75 205 GLY A C 1
ATOM 1579 O O . GLY A 1 205 ? 26.520 -7.155 29.407 1.00 54.75 205 GLY A O 1
ATOM 1580 N N . TYR A 1 206 ? 24.774 -5.793 29.028 1.00 54.28 206 TYR A N 1
ATOM 1581 C CA . TYR A 1 206 ? 23.786 -6.853 28.792 1.00 54.28 206 TYR A CA 1
ATOM 1582 C C . TYR A 1 206 ? 23.174 -6.652 27.409 1.00 54.28 206 TYR A C 1
ATOM 1584 O O . TYR A 1 206 ? 22.766 -5.549 27.046 1.00 54.28 206 TYR A O 1
ATOM 1592 N N . GLY A 1 207 ? 23.200 -7.706 26.600 1.00 61.44 207 GLY A N 1
ATOM 1593 C CA . GLY A 1 207 ? 23.152 -7.565 25.155 1.00 61.44 207 GLY A CA 1
ATOM 1594 C C . GLY A 1 207 ? 22.283 -8.577 24.436 1.00 61.44 207 GLY A C 1
ATOM 1595 O O . GLY A 1 207 ? 21.767 -9.519 25.026 1.00 61.44 207 GLY A O 1
ATOM 1596 N N . ILE A 1 208 ? 22.158 -8.351 23.135 1.00 64.06 208 ILE A N 1
ATOM 1597 C CA . ILE A 1 208 ? 21.508 -9.254 22.189 1.00 64.06 208 ILE A CA 1
ATOM 1598 C C . ILE A 1 208 ? 22.502 -10.366 21.819 1.00 64.06 208 ILE A C 1
ATOM 1600 O O . ILE A 1 208 ? 23.659 -10.058 21.515 1.00 64.06 208 ILE A O 1
ATOM 1604 N N . ASN A 1 209 ? 22.064 -11.629 21.833 1.00 65.94 209 ASN A N 1
ATOM 1605 C CA . ASN A 1 209 ? 22.877 -12.758 21.373 1.00 65.94 209 ASN A CA 1
ATOM 1606 C C . ASN A 1 209 ? 23.011 -12.711 19.842 1.00 65.94 209 ASN A C 1
ATOM 1608 O O . ASN A 1 209 ? 22.024 -12.574 19.125 1.00 65.94 209 ASN A O 1
ATOM 1612 N N . TYR A 1 210 ? 24.237 -12.822 19.345 1.00 65.31 210 TYR A N 1
ATOM 1613 C CA . TYR A 1 210 ? 24.555 -12.887 17.921 1.00 65.31 210 TYR A CA 1
ATOM 1614 C C . TYR A 1 210 ? 24.850 -14.332 17.525 1.00 65.31 210 TYR A C 1
ATOM 1616 O O . TYR A 1 210 ? 25.637 -14.998 18.204 1.00 65.31 210 TYR A O 1
ATOM 1624 N N . HIS A 1 211 ? 24.263 -14.806 16.429 1.00 61.81 211 HIS A N 1
ATOM 1625 C CA . HIS A 1 211 ? 24.519 -16.132 15.871 1.00 61.81 211 HIS A CA 1
ATOM 1626 C C . HIS A 1 211 ? 24.933 -16.015 14.398 1.00 61.81 211 HIS A C 1
ATOM 1628 O O . HIS A 1 211 ? 24.733 -14.996 13.752 1.00 61.81 211 HIS A O 1
ATOM 1634 N N . ASP A 1 212 ? 25.556 -17.056 13.845 1.00 59.03 212 ASP A N 1
ATOM 1635 C CA . ASP A 1 212 ? 25.992 -17.059 12.438 1.00 59.03 212 ASP A CA 1
ATOM 1636 C C . ASP A 1 212 ? 24.846 -17.270 11.426 1.00 59.03 212 ASP A C 1
ATOM 1638 O O . ASP A 1 212 ? 25.054 -17.143 10.219 1.00 59.03 212 ASP A O 1
ATOM 1642 N N . ARG A 1 213 ? 23.656 -17.641 11.913 1.00 53.16 213 ARG A N 1
ATOM 1643 C CA . ARG A 1 213 ? 22.386 -17.828 11.188 1.00 53.16 213 ARG A CA 1
ATOM 1644 C C . ARG A 1 213 ? 21.265 -18.119 12.202 1.00 53.16 213 ARG A C 1
ATOM 1646 O O . ARG A 1 213 ? 21.588 -18.450 13.343 1.00 53.16 213 ARG A O 1
ATOM 1653 N N . PRO A 1 214 ? 19.979 -18.135 11.797 1.00 47.72 214 PRO A N 1
ATOM 1654 C CA . PRO A 1 214 ? 18.887 -18.552 12.679 1.00 47.72 214 PRO A CA 1
ATOM 1655 C C . PRO A 1 214 ? 19.115 -19.952 13.272 1.00 47.72 214 PRO A C 1
ATOM 1657 O O . PRO A 1 214 ? 19.362 -20.906 12.523 1.00 47.72 214 PRO A O 1
ATOM 1660 N N . HIS A 1 215 ? 19.047 -20.073 14.604 1.00 50.56 215 HIS A N 1
ATOM 1661 C CA . HIS A 1 215 ? 19.399 -21.293 15.360 1.00 50.56 215 HIS A CA 1
ATOM 1662 C C . HIS A 1 215 ? 20.836 -21.799 15.106 1.00 50.56 215 HIS A C 1
ATOM 1664 O O . HIS A 1 215 ? 21.128 -22.996 15.207 1.00 50.56 215 HIS A O 1
ATOM 1670 N N . GLY A 1 216 ? 21.724 -20.892 14.710 1.00 59.69 216 GLY A N 1
ATOM 1671 C CA . GLY A 1 216 ? 23.126 -21.142 14.423 1.00 59.69 216 GLY A CA 1
ATOM 1672 C C . GLY A 1 216 ? 24.008 -21.157 15.668 1.00 59.69 216 GLY A C 1
ATOM 1673 O O . GLY A 1 216 ? 23.551 -21.079 16.812 1.00 59.69 216 GLY A O 1
ATOM 1674 N N . ASN A 1 217 ? 25.314 -21.247 15.444 1.00 68.19 217 ASN A N 1
ATOM 1675 C CA . ASN A 1 217 ? 26.280 -21.210 16.531 1.00 68.19 217 ASN A CA 1
ATOM 1676 C C . ASN A 1 217 ? 26.356 -19.795 17.102 1.00 68.19 217 ASN A C 1
ATOM 1678 O O . ASN A 1 217 ? 26.538 -18.837 16.353 1.00 68.19 217 ASN A O 1
ATOM 1682 N N . TYR A 1 218 ? 26.275 -19.687 18.428 1.00 73.69 218 TYR A N 1
ATOM 1683 C CA . TYR A 1 218 ? 26.482 -18.435 19.152 1.00 73.69 218 TYR A CA 1
ATOM 1684 C C . TYR A 1 218 ? 27.871 -17.852 18.847 1.00 73.69 218 TYR A C 1
ATOM 1686 O O . TYR A 1 218 ? 28.884 -18.545 18.958 1.00 73.69 218 TYR A O 1
ATOM 1694 N N . GLN A 1 219 ? 27.904 -16.576 18.471 1.00 74.50 219 GLN A N 1
ATOM 1695 C CA . GLN A 1 219 ? 29.097 -15.841 18.044 1.00 74.50 219 GLN A CA 1
ATOM 1696 C C . GLN A 1 219 ? 29.507 -14.737 19.030 1.00 74.50 219 GLN A C 1
ATOM 1698 O O . GLN A 1 219 ? 30.644 -14.270 18.982 1.00 74.50 219 GLN A O 1
ATOM 1703 N N . GLY A 1 220 ? 28.617 -14.303 19.927 1.00 74.25 220 GLY A N 1
ATOM 1704 C CA . GLY A 1 220 ? 28.919 -13.263 20.911 1.00 74.25 220 GLY A CA 1
ATOM 1705 C C . GLY A 1 220 ? 27.700 -12.451 21.342 1.00 74.25 220 GLY A C 1
ATOM 1706 O O . GLY A 1 220 ? 26.579 -12.727 20.926 1.00 74.25 220 GLY A O 1
ATOM 1707 N N . ASN A 1 221 ? 27.946 -11.411 22.143 1.00 69.94 221 ASN A N 1
ATOM 1708 C CA . ASN A 1 221 ? 26.917 -10.488 22.627 1.00 69.94 221 ASN A CA 1
ATOM 1709 C C . ASN A 1 221 ? 27.138 -9.078 22.074 1.00 69.94 221 ASN A C 1
ATOM 1711 O O . ASN A 1 221 ? 28.246 -8.546 22.160 1.00 69.94 221 ASN A O 1
ATOM 1715 N N . PHE A 1 222 ? 26.066 -8.424 21.622 1.00 63.66 222 PHE A N 1
ATOM 1716 C CA . PHE A 1 222 ? 26.049 -6.979 21.383 1.00 63.66 222 PHE A CA 1
ATOM 1717 C C . PHE A 1 222 ? 25.620 -6.244 22.650 1.00 63.66 222 PHE A C 1
ATOM 1719 O O . PHE A 1 222 ? 24.434 -6.169 22.958 1.00 63.66 222 PHE A O 1
ATOM 1726 N N . THR A 1 223 ? 26.584 -5.711 23.398 1.00 59.88 223 THR A N 1
ATOM 1727 C CA . THR A 1 223 ? 26.363 -5.091 24.719 1.00 59.88 223 THR A CA 1
ATOM 1728 C C . THR A 1 223 ? 26.277 -3.563 24.700 1.00 59.88 223 THR A C 1
ATOM 1730 O O . THR A 1 223 ? 26.071 -2.950 25.747 1.00 59.88 223 THR A O 1
ATOM 1733 N N . THR A 1 224 ? 26.432 -2.946 23.526 1.00 53.66 224 THR A N 1
ATOM 1734 C CA . THR A 1 224 ? 26.251 -1.507 23.288 1.00 53.66 224 THR A CA 1
ATOM 1735 C C . THR A 1 224 ? 24.972 -1.261 22.495 1.00 53.66 224 THR A C 1
ATOM 1737 O O . THR A 1 224 ? 24.509 -2.129 21.755 1.00 53.66 224 THR A O 1
ATOM 1740 N N . ALA A 1 225 ? 24.376 -0.074 22.653 1.00 45.12 225 ALA A N 1
ATOM 1741 C CA . ALA A 1 225 ? 23.241 0.349 21.841 1.00 45.12 225 ALA A CA 1
ATOM 1742 C C . ALA A 1 225 ? 23.675 0.427 20.369 1.00 45.12 225 ALA A C 1
ATOM 1744 O O . ALA A 1 225 ? 24.276 1.409 19.942 1.00 45.12 225 ALA A O 1
ATOM 1745 N N . ALA A 1 226 ? 23.404 -0.632 19.614 1.00 47.88 226 ALA A N 1
ATOM 1746 C CA . ALA A 1 226 ? 23.716 -0.723 18.201 1.00 47.88 226 ALA A CA 1
ATOM 1747 C C . ALA A 1 226 ? 22.430 -0.592 17.385 1.00 47.88 226 ALA A C 1
ATOM 1749 O O . ALA A 1 226 ? 21.406 -1.190 17.715 1.00 47.88 226 ALA A O 1
ATOM 1750 N N . GLU A 1 227 ? 22.493 0.178 16.303 1.00 46.09 227 GLU A N 1
ATOM 1751 C CA . GLU A 1 227 ? 21.536 0.053 15.211 1.00 46.09 227 GLU A CA 1
ATOM 1752 C C . GLU A 1 227 ? 21.907 -1.216 14.441 1.00 46.09 227 GLU A C 1
ATOM 1754 O O . GLU A 1 227 ? 22.861 -1.227 13.666 1.00 46.09 227 GLU A O 1
ATOM 1759 N N . VAL A 1 228 ? 21.201 -2.311 14.713 1.00 46.66 228 VAL A N 1
ATOM 1760 C CA . VAL A 1 228 ? 21.446 -3.605 14.066 1.00 46.66 228 VAL A CA 1
ATOM 1761 C C . VAL A 1 228 ? 20.312 -3.942 13.109 1.00 46.66 228 VAL A C 1
ATOM 1763 O O . VAL A 1 228 ? 19.131 -3.843 13.451 1.00 46.66 228 VAL A O 1
ATOM 1766 N N . LEU A 1 229 ? 20.711 -4.317 11.894 1.00 42.94 229 LEU A N 1
ATOM 1767 C CA . LEU A 1 229 ? 19.847 -4.843 10.850 1.00 42.94 229 LEU A CA 1
ATOM 1768 C C . LEU A 1 229 ? 19.665 -6.342 11.093 1.00 42.94 229 LEU A C 1
ATOM 1770 O O . LEU A 1 229 ? 20.663 -7.041 11.242 1.00 42.94 229 LEU A O 1
ATOM 1774 N N . TYR A 1 230 ? 18.426 -6.831 11.129 1.00 50.56 230 TYR A N 1
ATOM 1775 C CA . TYR A 1 230 ? 18.153 -8.255 11.339 1.00 50.56 230 TYR A CA 1
ATOM 1776 C C . TYR A 1 230 ? 17.284 -8.848 10.233 1.00 50.56 230 TYR A C 1
ATOM 1778 O O . TYR A 1 230 ? 16.432 -8.162 9.663 1.00 50.56 230 TYR A O 1
ATOM 1786 N N . TRP A 1 231 ? 17.542 -10.123 9.929 1.00 36.59 231 TRP A N 1
ATOM 1787 C CA . TRP A 1 231 ? 16.896 -10.894 8.861 1.00 36.59 231 TRP A CA 1
ATOM 1788 C C . TRP A 1 231 ? 15.738 -11.779 9.368 1.00 36.59 231 TRP A C 1
ATOM 1790 O O . TRP A 1 231 ? 14.833 -12.113 8.605 1.00 36.59 231 TRP A O 1
ATOM 1800 N N . GLY A 1 232 ? 15.722 -12.113 10.663 1.00 42.59 232 GLY A N 1
ATOM 1801 C CA . GLY A 1 232 ? 14.630 -12.811 11.346 1.00 42.59 232 GLY A CA 1
ATOM 1802 C C . GLY A 1 232 ? 14.683 -12.557 12.853 1.00 42.59 232 GLY A C 1
ATOM 1803 O O . GLY A 1 232 ? 15.750 -12.294 13.389 1.00 42.59 232 GLY A O 1
ATOM 1804 N N . ALA A 1 233 ? 13.540 -12.580 13.536 1.00 43.50 233 ALA A N 1
ATOM 1805 C CA . ALA A 1 233 ? 13.471 -12.448 14.991 1.00 43.50 233 ALA A CA 1
ATOM 1806 C C . ALA A 1 233 ? 12.603 -13.578 15.551 1.00 43.50 233 ALA A C 1
ATOM 1808 O O . ALA A 1 233 ? 11.426 -13.669 15.206 1.00 43.50 233 ALA A O 1
ATOM 1809 N N . TYR A 1 234 ? 13.180 -14.436 16.395 1.00 39.03 234 TYR A N 1
ATOM 1810 C CA . TYR A 1 234 ? 12.468 -15.548 17.023 1.00 39.03 234 TYR A CA 1
ATOM 1811 C C . TYR A 1 234 ? 12.052 -15.182 18.448 1.00 39.03 234 TYR A C 1
ATOM 1813 O O . TYR A 1 234 ? 12.895 -14.961 19.307 1.00 39.03 234 TYR A O 1
ATOM 1821 N N . TRP A 1 235 ? 10.751 -15.167 18.723 1.00 43.47 235 TRP A N 1
ATOM 1822 C CA . TRP A 1 235 ? 10.226 -14.937 20.069 1.00 43.47 235 TRP A CA 1
ATOM 1823 C C . TRP A 1 235 ? 9.919 -16.293 20.713 1.00 43.47 235 TRP A C 1
ATOM 1825 O O . TRP A 1 235 ? 9.120 -17.058 20.172 1.00 43.47 235 TRP A O 1
ATOM 1835 N N . GLY A 1 236 ? 10.583 -16.612 21.830 1.00 36.44 236 GLY A N 1
ATOM 1836 C CA . GLY A 1 236 ? 10.363 -17.862 22.564 1.00 36.44 236 GLY A CA 1
ATOM 1837 C C . GLY A 1 236 ? 8.970 -17.922 23.201 1.00 36.44 236 GLY A C 1
ATOM 1838 O O . GLY A 1 236 ? 8.371 -16.889 23.497 1.00 36.44 236 GLY A O 1
ATOM 1839 N N . GLU A 1 237 ? 8.459 -19.135 23.430 1.00 35.94 237 GLU A N 1
ATOM 1840 C CA . GLU A 1 237 ? 7.111 -19.389 23.977 1.00 35.94 237 GLU A CA 1
ATOM 1841 C C . GLU A 1 237 ? 6.884 -18.793 25.386 1.00 35.94 237 GLU A C 1
ATOM 1843 O O . GLU A 1 237 ? 5.740 -18.599 25.795 1.00 35.94 237 GLU A O 1
ATOM 1848 N N . ASP A 1 238 ? 7.956 -18.417 26.091 1.00 38.38 238 ASP A N 1
ATOM 1849 C CA . ASP A 1 238 ? 7.943 -17.992 27.497 1.00 38.38 238 ASP A CA 1
ATOM 1850 C C . ASP A 1 238 ? 7.843 -16.465 27.717 1.00 38.38 238 ASP A C 1
ATOM 1852 O O . ASP A 1 238 ? 8.129 -15.980 28.810 1.00 38.38 238 ASP A O 1
ATOM 1856 N N . ASN A 1 239 ? 7.453 -15.676 26.703 1.00 39.12 239 ASN A N 1
ATOM 1857 C CA . ASN A 1 239 ? 7.509 -14.195 26.715 1.00 39.12 239 ASN A CA 1
ATOM 1858 C C . ASN A 1 239 ? 8.926 -13.600 26.889 1.00 39.12 239 ASN A C 1
ATOM 1860 O O . ASN A 1 239 ? 9.067 -12.388 27.070 1.00 39.12 239 ASN A O 1
ATOM 1864 N N . ASP A 1 240 ? 9.970 -14.420 26.790 1.00 34.03 240 ASP A N 1
ATOM 1865 C CA . ASP A 1 240 ? 11.358 -13.970 26.779 1.00 34.03 240 ASP A CA 1
ATOM 1866 C C . ASP A 1 240 ? 11.748 -13.463 25.379 1.00 34.03 240 ASP A C 1
ATOM 1868 O O . ASP A 1 240 ? 11.578 -14.142 24.360 1.00 34.03 240 ASP A O 1
ATOM 1872 N N . VAL A 1 241 ? 12.268 -12.235 25.328 1.00 36.97 241 VAL A N 1
ATOM 1873 C CA . VAL A 1 241 ? 12.634 -11.543 24.087 1.00 36.97 241 VAL A CA 1
ATOM 1874 C C . VAL A 1 241 ? 14.081 -11.855 23.733 1.00 36.97 241 VAL A C 1
ATOM 1876 O O . VAL A 1 241 ? 14.998 -11.225 24.257 1.00 36.97 241 VAL A O 1
ATOM 1879 N N . TRP A 1 242 ? 14.295 -12.781 22.803 1.00 37.59 242 TRP A N 1
ATOM 1880 C CA . TRP A 1 242 ? 15.614 -13.020 22.221 1.00 37.59 242 TRP A CA 1
ATOM 1881 C C . TRP A 1 242 ? 15.596 -12.578 20.760 1.00 37.59 242 TRP A C 1
ATOM 1883 O O . TRP A 1 242 ? 14.821 -13.074 19.954 1.00 37.59 242 TRP A O 1
ATOM 1893 N N . LEU A 1 243 ? 16.426 -11.601 20.403 1.00 43.09 243 LEU A N 1
ATOM 1894 C CA . LEU A 1 243 ? 16.641 -11.253 19.002 1.00 43.09 243 LEU A CA 1
ATOM 1895 C C . LEU A 1 243 ? 17.805 -12.100 18.488 1.00 43.09 243 LEU A C 1
ATOM 1897 O O . LEU A 1 243 ? 18.926 -11.920 18.951 1.00 43.09 243 LEU A O 1
ATOM 1901 N N . ASP A 1 244 ? 17.536 -13.017 17.563 1.00 39.44 244 ASP A N 1
ATOM 1902 C CA . ASP A 1 244 ? 18.583 -13.767 16.868 1.00 39.44 244 ASP A CA 1
ATOM 1903 C C . ASP A 1 244 ? 19.076 -12.918 15.689 1.00 39.44 244 ASP A C 1
ATOM 1905 O O . ASP A 1 244 ? 18.383 -12.750 14.686 1.00 39.44 244 ASP A O 1
ATOM 1909 N N . LEU A 1 245 ? 20.231 -12.277 15.855 1.00 39.00 245 LEU A N 1
ATOM 1910 C CA . LEU A 1 245 ? 20.875 -11.526 14.783 1.00 39.00 245 LEU A CA 1
ATOM 1911 C C . LEU A 1 245 ? 21.709 -12.508 13.959 1.00 39.00 245 LEU A C 1
ATOM 1913 O O . LEU A 1 245 ? 22.655 -13.076 14.499 1.00 39.00 245 LEU A O 1
ATOM 1917 N N . GLY A 1 246 ? 21.363 -12.677 12.682 1.00 37.56 246 GLY A N 1
ATOM 1918 C CA . GLY A 1 246 ? 22.124 -13.430 11.680 1.00 37.56 246 GLY A CA 1
ATOM 1919 C C . GLY A 1 246 ? 22.324 -12.618 10.411 1.00 37.56 246 GLY A C 1
ATOM 1920 O O . GLY A 1 246 ? 21.473 -11.734 10.145 1.00 37.56 246 GLY A O 1
#

Radius of gyration: 19.14 Å; chains: 1; bounding box: 49×43×50 Å